Protein AF-A0A914SWS6-F1 (afdb_monomer)

Sequence (326 aa):
MVWWGNPELENAKKELEQLKVILDVTKGELELKKIEVQAAIAEKELAEVDCQKVIEKVNTEKDQYLQEMKELCDQKIRDFEEKSSKEIKIERQRYDILEKRLTNERDEGKRNVERLQRKIDELQEQVVNAINDNRDREAELRIECDKKVEREKSILIEQFTQQIVNVQQMKNAHTDQVVGLLTQHLSQRNQEVERLTADLKNLHTEFNNSKDSFVTYFKAKPKNDIEIPKHLKKIIEKAKKDLNLDTKNFYNIAFVGHTCTGKSSLINAIREIDDRDATMAAPVGDMETTMVIQPYTFADPQLKHVKIYDVPGAGTISHDAINYYR

Radius of gyration: 108.81 Å; Cα contacts (8 Å, |Δi|>4): 157; chains: 1; bounding box: 210×54×293 Å

Structure (mmCIF, N/CA/C/O backbone):
data_AF-A0A914SWS6-F1
#
_entry.id   AF-A0A914SWS6-F1
#
loop_
_atom_site.group_PDB
_atom_site.id
_atom_site.type_symbol
_atom_site.label_atom_id
_atom_site.label_alt_id
_atom_site.label_comp_id
_atom_site.label_asym_id
_atom_site.label_entity_id
_atom_site.label_seq_id
_atom_site.pdbx_PDB_ins_code
_atom_site.Cartn_x
_atom_site.Cartn_y
_atom_site.Cartn_z
_atom_site.occupancy
_atom_site.B_iso_or_equiv
_atom_site.auth_seq_id
_atom_site.auth_comp_id
_atom_site.auth_asym_id
_atom_site.auth_atom_id
_atom_site.pdbx_PDB_model_num
ATOM 1 N N . MET A 1 1 ? 130.585 -18.793 -176.396 1.00 36.62 1 MET A N 1
ATOM 2 C CA . MET A 1 1 ? 129.190 -18.345 -176.177 1.00 36.62 1 MET A CA 1
ATOM 3 C C . MET A 1 1 ? 128.746 -18.962 -174.861 1.00 36.62 1 MET A C 1
ATOM 5 O O . MET A 1 1 ? 128.697 -20.176 -174.799 1.00 36.62 1 MET A O 1
ATOM 9 N N . VAL A 1 2 ? 128.864 -18.264 -173.730 1.00 52.50 2 VAL A N 1
ATOM 10 C CA . VAL A 1 2 ? 127.984 -17.196 -173.199 1.00 52.50 2 VAL A CA 1
ATOM 11 C C . VAL A 1 2 ? 126.625 -17.760 -172.743 1.00 52.50 2 VAL A C 1
ATOM 13 O O . VAL A 1 2 ? 125.854 -18.205 -173.583 1.00 52.50 2 VAL A O 1
ATOM 16 N N . TRP A 1 3 ? 126.380 -17.624 -171.424 1.00 51.19 3 TRP A N 1
ATOM 17 C CA . TRP A 1 3 ? 125.108 -17.686 -170.667 1.00 51.19 3 TRP A CA 1
ATOM 18 C C . TRP A 1 3 ? 124.515 -19.045 -170.245 1.00 51.19 3 TRP A C 1
ATOM 20 O O . TRP A 1 3 ? 124.304 -19.869 -171.116 1.00 51.19 3 TRP A O 1
ATOM 30 N N . TRP A 1 4 ? 124.174 -19.197 -168.943 1.00 35.00 4 TRP A N 1
ATOM 31 C CA . TRP A 1 4 ? 122.958 -19.835 -168.365 1.00 35.00 4 TRP A CA 1
ATOM 32 C C . TRP A 1 4 ? 122.734 -19.317 -166.917 1.00 35.00 4 TRP A C 1
ATOM 34 O O . TRP A 1 4 ? 123.669 -19.308 -166.117 1.00 35.00 4 TRP A O 1
ATOM 44 N N . GLY A 1 5 ? 121.523 -18.833 -166.600 1.00 53.16 5 GLY A N 1
ATOM 45 C CA . GLY A 1 5 ? 121.105 -18.368 -165.261 1.00 53.16 5 GLY A CA 1
ATOM 46 C C . GLY A 1 5 ? 120.787 -19.507 -164.279 1.00 53.16 5 GLY A C 1
ATOM 47 O O . GLY A 1 5 ? 120.713 -20.658 -164.701 1.00 53.16 5 GLY A O 1
ATOM 48 N N . ASN A 1 6 ? 120.582 -19.196 -162.985 1.00 45.59 6 ASN A N 1
ATOM 49 C CA . ASN A 1 6 ? 120.110 -20.163 -161.978 1.00 45.59 6 ASN A CA 1
ATOM 50 C C . ASN A 1 6 ? 118.627 -19.900 -161.605 1.00 45.59 6 ASN A C 1
ATOM 52 O O . ASN A 1 6 ? 118.357 -19.012 -160.792 1.00 45.59 6 ASN A O 1
ATOM 56 N N . PRO A 1 7 ? 117.668 -20.658 -162.173 1.00 58.38 7 PRO A N 1
ATOM 57 C CA . PRO A 1 7 ? 116.229 -20.486 -161.952 1.00 58.38 7 PRO A CA 1
ATOM 58 C C . PRO A 1 7 ? 115.770 -20.739 -160.508 1.00 58.38 7 PRO A C 1
ATOM 60 O O . PRO A 1 7 ? 114.726 -20.228 -160.106 1.00 58.38 7 PRO A O 1
ATOM 63 N N . GLU A 1 8 ? 116.532 -21.494 -159.710 1.00 60.31 8 GLU A N 1
ATOM 64 C CA . GLU A 1 8 ? 116.168 -21.823 -158.322 1.00 60.31 8 GLU A CA 1
ATOM 65 C C . GLU A 1 8 ? 116.225 -20.589 -157.409 1.00 60.31 8 GLU A C 1
ATOM 67 O O . GLU A 1 8 ? 115.388 -20.422 -156.522 1.00 60.31 8 GLU A O 1
ATOM 72 N N . LEU A 1 9 ? 117.164 -19.671 -157.671 1.00 59.84 9 LEU A N 1
ATOM 73 C CA . LEU A 1 9 ? 117.337 -18.447 -156.883 1.00 59.84 9 LEU A CA 1
ATOM 74 C C . LEU A 1 9 ? 116.228 -17.415 -157.157 1.00 59.84 9 LEU A C 1
ATOM 76 O O . LEU A 1 9 ? 115.821 -16.674 -156.261 1.00 59.84 9 LEU A O 1
ATOM 80 N N . GLU A 1 10 ? 115.729 -17.369 -158.393 1.00 61.12 10 GLU A N 1
ATOM 81 C CA . GLU A 1 10 ? 114.614 -16.505 -158.797 1.00 61.12 10 GLU A CA 1
ATOM 82 C C . GLU A 1 10 ? 113.287 -16.994 -158.185 1.00 61.12 10 GLU A C 1
ATOM 84 O O . GLU A 1 10 ? 112.461 -16.187 -157.752 1.00 61.12 10 GLU A O 1
ATOM 89 N N . ASN A 1 11 ? 113.106 -18.318 -158.090 1.00 61.31 11 ASN A N 1
ATOM 90 C CA . ASN A 1 11 ? 111.914 -18.936 -157.505 1.00 61.31 11 ASN A CA 1
ATOM 91 C C . ASN A 1 11 ? 111.879 -18.780 -155.977 1.00 61.31 11 ASN A C 1
ATOM 93 O O . ASN A 1 11 ? 110.861 -18.358 -155.431 1.00 61.31 11 ASN A O 1
ATOM 97 N N . ALA A 1 12 ? 113.011 -18.998 -155.299 1.00 62.09 12 ALA A N 1
ATOM 98 C CA . ALA A 1 12 ? 113.125 -18.796 -153.854 1.00 62.09 12 ALA A CA 1
ATOM 99 C C . ALA A 1 12 ? 112.897 -17.328 -153.445 1.00 62.09 12 ALA A C 1
ATOM 101 O O . ALA A 1 12 ? 112.281 -17.057 -152.416 1.00 62.09 12 ALA A O 1
ATOM 102 N N . LYS A 1 13 ? 113.335 -16.357 -154.263 1.00 61.28 13 LYS A N 1
ATOM 103 C CA . LYS A 1 13 ? 113.020 -14.934 -154.041 1.00 61.28 13 LYS A CA 1
ATOM 104 C C . LYS A 1 13 ? 111.527 -14.642 -154.177 1.00 61.28 13 LYS A C 1
ATOM 106 O O . LYS A 1 13 ? 110.998 -13.867 -153.388 1.00 61.28 13 LYS A O 1
ATOM 111 N N . LYS A 1 14 ? 110.844 -15.260 -155.145 1.00 64.06 14 LYS A N 1
ATOM 112 C CA . LYS A 1 14 ? 109.388 -15.128 -155.304 1.00 64.06 14 LYS A CA 1
ATOM 113 C C . LYS A 1 14 ? 108.621 -15.730 -154.128 1.00 64.06 14 LYS A C 1
ATOM 115 O O . LYS A 1 14 ? 107.696 -15.089 -153.638 1.00 64.06 14 LYS A O 1
ATOM 120 N N . GLU A 1 15 ? 109.019 -16.910 -153.656 1.00 66.56 15 GLU A N 1
ATOM 121 C CA . GLU A 1 15 ? 108.413 -17.547 -152.479 1.00 66.56 15 GLU A CA 1
ATOM 122 C C . GLU A 1 15 ? 108.656 -16.743 -151.199 1.00 66.56 15 GLU A C 1
ATOM 124 O O . GLU A 1 15 ? 107.734 -16.558 -150.408 1.00 66.56 15 GLU A O 1
ATOM 129 N N . LEU A 1 16 ? 109.862 -16.197 -151.008 1.00 67.06 16 LEU A N 1
ATOM 130 C CA . LEU A 1 16 ? 110.170 -15.346 -149.856 1.00 67.06 16 LEU A CA 1
ATOM 131 C C . LEU A 1 16 ? 109.297 -14.084 -149.836 1.00 67.06 16 LEU A C 1
ATOM 133 O O . LEU A 1 16 ? 108.795 -13.691 -148.783 1.00 67.06 16 LEU A O 1
ATOM 137 N N . GLU A 1 17 ? 109.096 -13.455 -150.993 1.00 68.56 17 GLU A N 1
ATOM 138 C CA . GLU A 1 17 ? 108.274 -12.252 -151.091 1.00 68.56 17 GLU A CA 1
ATOM 139 C C . GLU A 1 17 ? 106.784 -12.570 -150.887 1.00 68.56 17 GLU A C 1
ATOM 141 O O . GLU A 1 17 ? 106.084 -11.812 -150.219 1.00 68.56 17 GLU A O 1
ATOM 146 N N . GLN A 1 18 ? 106.309 -13.734 -151.348 1.00 68.12 18 GLN A N 1
ATOM 147 C CA . GLN A 1 18 ? 104.964 -14.226 -151.026 1.00 68.12 18 GLN A CA 1
ATOM 148 C C . GLN A 1 18 ? 104.792 -14.515 -149.528 1.00 68.12 18 GLN A C 1
ATOM 150 O O . GLN A 1 18 ? 103.780 -14.133 -148.942 1.00 68.12 18 GLN A O 1
ATOM 155 N N . LEU A 1 19 ? 105.782 -15.136 -148.881 1.00 68.81 19 LEU A N 1
ATOM 156 C CA . LEU A 1 19 ? 105.737 -15.433 -147.448 1.00 68.81 19 LEU A CA 1
ATOM 157 C C . LEU A 1 19 ? 105.793 -14.171 -146.582 1.00 68.81 19 LEU A C 1
ATOM 159 O O . LEU A 1 19 ? 105.119 -14.123 -145.555 1.00 68.81 19 LEU A O 1
ATOM 163 N N . LYS A 1 20 ? 106.530 -13.131 -146.993 1.00 67.25 20 LYS A N 1
ATOM 164 C CA . LYS A 1 20 ? 106.483 -11.818 -146.326 1.00 67.25 20 LYS A CA 1
ATOM 165 C C . LYS A 1 20 ? 105.091 -11.202 -146.386 1.00 67.25 20 LYS A C 1
ATOM 167 O O . LYS A 1 20 ? 104.600 -10.743 -145.362 1.00 67.25 20 LYS A O 1
ATOM 172 N N . VAL A 1 21 ? 104.444 -11.242 -147.553 1.00 72.81 21 VAL A N 1
A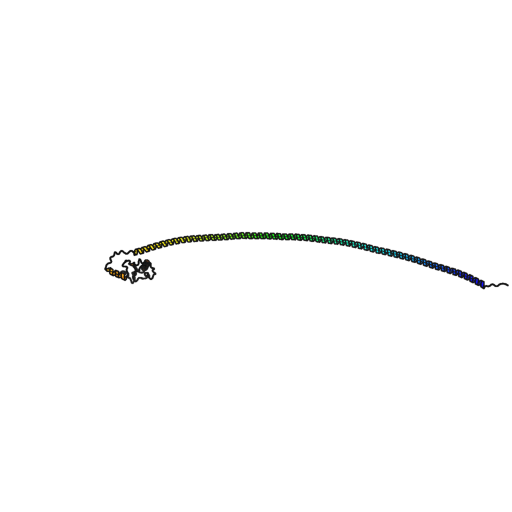TOM 173 C CA . VAL A 1 21 ? 103.072 -10.736 -147.706 1.00 72.81 21 VAL A CA 1
ATOM 174 C C . VAL A 1 21 ? 102.115 -11.501 -146.789 1.00 72.81 21 VAL A C 1
ATOM 176 O O . VAL A 1 21 ? 101.326 -10.881 -146.084 1.00 72.81 21 VAL A O 1
ATOM 179 N N . ILE A 1 22 ? 102.219 -12.832 -146.730 1.00 72.75 22 ILE A N 1
ATOM 180 C CA . ILE A 1 22 ? 101.392 -13.653 -145.831 1.00 72.75 22 ILE A CA 1
ATOM 181 C C . ILE A 1 22 ? 101.658 -13.307 -144.361 1.00 72.75 22 ILE A C 1
ATOM 183 O O . ILE A 1 22 ? 100.709 -13.199 -143.584 1.00 72.75 22 ILE A O 1
ATOM 187 N N . LEU A 1 23 ? 102.922 -13.111 -143.973 1.00 73.56 23 LEU A N 1
ATOM 188 C CA . LEU A 1 23 ? 103.306 -12.748 -142.609 1.00 73.56 23 LEU A CA 1
ATOM 189 C C . LEU A 1 23 ? 102.761 -11.373 -142.203 1.00 73.56 23 LEU A C 1
ATOM 191 O O . LEU A 1 23 ? 102.295 -11.210 -141.076 1.00 73.56 23 LEU A O 1
ATOM 195 N N . ASP A 1 24 ? 102.805 -10.391 -143.101 1.00 73.25 24 ASP A N 1
ATOM 196 C CA . ASP A 1 24 ? 102.267 -9.055 -142.838 1.00 73.25 24 ASP A CA 1
ATOM 197 C C . ASP A 1 24 ? 100.736 -9.076 -142.742 1.00 73.25 24 ASP A C 1
ATOM 199 O O . ASP A 1 24 ? 100.174 -8.446 -141.845 1.00 73.25 24 ASP A O 1
ATOM 203 N N . VAL A 1 25 ? 100.061 -9.874 -143.578 1.00 75.81 25 VAL A N 1
ATOM 204 C CA . VAL A 1 25 ? 98.609 -10.095 -143.479 1.00 75.81 25 VAL A CA 1
ATOM 205 C C . VAL A 1 25 ? 98.247 -10.760 -142.151 1.00 75.81 25 VAL A C 1
ATOM 207 O O . VAL A 1 25 ? 97.394 -10.248 -141.432 1.00 75.81 25 VAL A O 1
ATOM 210 N N . THR A 1 26 ? 98.927 -11.843 -141.765 1.00 70.81 26 THR A N 1
ATOM 211 C CA . THR A 1 26 ? 98.635 -12.542 -140.497 1.00 70.81 26 THR A CA 1
ATOM 212 C C . THR A 1 26 ? 98.970 -11.705 -139.266 1.00 70.81 26 THR A C 1
ATOM 214 O O . THR A 1 26 ? 98.254 -11.779 -138.269 1.00 70.81 26 THR A O 1
ATOM 217 N N . LYS A 1 27 ? 100.013 -10.867 -139.310 1.00 70.31 27 LYS A N 1
ATOM 218 C CA . LYS A 1 27 ? 100.263 -9.872 -138.254 1.00 70.31 27 LYS A CA 1
ATOM 219 C C . LYS A 1 27 ? 99.142 -8.841 -138.175 1.00 70.31 27 LYS A C 1
ATOM 221 O O . LYS A 1 27 ? 98.721 -8.509 -137.070 1.00 70.31 27 LYS A O 1
ATOM 226 N N . GLY A 1 28 ? 98.654 -8.372 -139.324 1.00 71.25 28 GLY A N 1
ATOM 227 C CA . GLY A 1 28 ? 97.497 -7.484 -139.403 1.00 71.25 28 GLY A CA 1
ATOM 228 C C . GLY A 1 28 ? 96.248 -8.114 -138.787 1.00 71.25 28 GLY A C 1
ATOM 229 O O . GLY A 1 28 ? 95.608 -7.492 -137.946 1.00 71.25 28 GLY A O 1
ATOM 230 N N . GLU A 1 29 ? 95.948 -9.370 -139.124 1.00 76.19 29 GLU A N 1
ATOM 231 C CA . GLU A 1 29 ? 94.823 -10.127 -138.555 1.00 76.19 29 GLU A CA 1
ATOM 232 C C . GLU A 1 29 ? 94.964 -10.351 -137.043 1.00 76.19 29 GLU A C 1
ATOM 234 O O . GLU A 1 29 ? 93.978 -10.271 -136.307 1.00 76.19 29 GLU A O 1
ATOM 239 N N . LEU A 1 30 ? 96.180 -10.619 -136.557 1.00 72.50 30 LEU A N 1
ATOM 240 C CA . LEU A 1 30 ? 96.445 -10.812 -135.131 1.00 72.50 30 LEU A CA 1
ATOM 241 C C . LEU A 1 30 ? 96.246 -9.515 -134.335 1.00 72.50 30 LEU A C 1
ATOM 243 O O . LEU A 1 30 ? 95.672 -9.550 -133.246 1.00 72.50 30 LEU A O 1
ATOM 247 N N . GLU A 1 31 ? 96.700 -8.379 -134.865 1.00 75.12 31 GLU A N 1
ATOM 248 C CA . GLU A 1 31 ? 96.452 -7.074 -134.245 1.00 75.12 31 GLU A CA 1
ATOM 249 C C . GLU A 1 31 ? 94.967 -6.701 -134.294 1.00 75.12 31 GLU A C 1
ATOM 251 O O . GLU A 1 31 ? 94.431 -6.212 -133.301 1.00 75.12 31 GLU A O 1
ATOM 256 N N . LEU A 1 32 ? 94.260 -7.038 -135.376 1.00 76.31 32 LEU A N 1
ATOM 257 C CA . LEU A 1 32 ? 92.810 -6.845 -135.453 1.00 76.31 32 LEU A CA 1
ATOM 258 C C . LEU A 1 32 ? 92.077 -7.661 -134.375 1.00 76.31 32 LEU A C 1
ATOM 260 O O . LEU A 1 32 ? 91.265 -7.112 -133.634 1.00 76.31 32 LEU A O 1
ATOM 264 N N . LYS A 1 33 ? 92.440 -8.938 -134.195 1.00 74.44 33 LYS A N 1
ATOM 265 C CA . LYS A 1 33 ? 91.880 -9.786 -133.129 1.00 74.44 33 LYS A CA 1
ATOM 266 C C . LYS A 1 33 ? 92.228 -9.302 -131.723 1.00 74.44 33 LYS A C 1
ATOM 268 O O . LYS A 1 33 ? 91.408 -9.435 -130.818 1.00 74.44 33 LYS A O 1
ATOM 273 N N . LYS A 1 34 ? 93.425 -8.746 -131.504 1.00 74.50 34 LYS A N 1
ATOM 274 C CA . LYS A 1 34 ? 93.765 -8.122 -130.214 1.00 74.50 34 LYS A CA 1
ATOM 275 C C . LYS A 1 34 ? 92.847 -6.945 -129.909 1.00 74.50 34 LYS A C 1
ATOM 277 O O . LYS A 1 34 ? 92.385 -6.836 -128.776 1.00 74.50 34 LYS A O 1
ATOM 282 N N . ILE A 1 35 ? 92.579 -6.101 -130.904 1.00 76.31 35 ILE A N 1
ATOM 283 C CA . ILE A 1 35 ? 91.676 -4.956 -130.761 1.00 76.31 35 ILE A CA 1
ATOM 284 C C . ILE A 1 35 ? 90.251 -5.438 -130.461 1.00 76.31 35 ILE A C 1
ATOM 286 O O . ILE A 1 35 ? 89.624 -4.917 -129.543 1.00 76.31 35 ILE A O 1
ATOM 290 N N . GLU A 1 36 ? 89.760 -6.473 -131.150 1.00 78.62 36 GLU A N 1
ATOM 291 C CA . GLU A 1 36 ? 88.436 -7.064 -130.885 1.00 78.62 36 GLU A CA 1
ATOM 292 C C . GLU A 1 36 ? 88.315 -7.618 -129.457 1.00 78.62 36 GLU A C 1
ATOM 294 O O . GLU A 1 36 ? 87.324 -7.371 -128.771 1.00 78.62 36 GLU A O 1
ATOM 299 N N . VAL A 1 37 ? 89.339 -8.327 -128.970 1.00 74.31 37 VAL A N 1
ATOM 300 C CA . VAL A 1 37 ? 89.355 -8.856 -127.596 1.00 74.31 37 VAL A CA 1
ATOM 301 C C . VAL A 1 37 ? 89.415 -7.725 -126.566 1.00 74.31 37 VAL A C 1
ATOM 303 O O . VAL A 1 37 ? 88.719 -7.788 -125.554 1.00 74.31 37 VAL A O 1
ATOM 306 N N . GLN A 1 38 ? 90.206 -6.676 -126.812 1.00 75.94 38 GLN A N 1
ATOM 307 C CA . GLN A 1 38 ? 90.255 -5.505 -125.931 1.00 75.94 38 GLN A CA 1
ATOM 308 C C . GLN A 1 38 ? 88.920 -4.751 -125.898 1.00 75.94 38 GLN A C 1
ATOM 310 O O . GLN A 1 38 ? 88.494 -4.333 -124.822 1.00 75.94 38 GLN A O 1
ATOM 315 N N . ALA A 1 39 ? 88.232 -4.635 -127.036 1.00 76.00 39 ALA A N 1
ATOM 316 C CA . ALA A 1 39 ? 86.897 -4.048 -127.103 1.00 76.00 39 ALA A CA 1
ATOM 317 C C . ALA A 1 39 ? 85.873 -4.867 -126.295 1.00 76.00 39 ALA A C 1
ATOM 319 O O . ALA A 1 39 ? 85.140 -4.301 -125.488 1.00 76.00 39 ALA A O 1
ATOM 320 N N . ALA A 1 40 ? 85.882 -6.199 -126.424 1.00 75.81 40 ALA A N 1
ATOM 321 C CA . ALA A 1 40 ? 84.981 -7.078 -125.673 1.00 75.81 40 ALA A CA 1
ATOM 322 C C . ALA A 1 40 ? 85.224 -7.040 -124.148 1.00 75.81 40 ALA A C 1
ATOM 324 O O . ALA A 1 40 ? 84.279 -7.126 -123.361 1.00 75.81 40 ALA A O 1
ATOM 325 N N . ILE A 1 41 ? 86.482 -6.899 -123.710 1.00 77.31 41 ILE A N 1
ATOM 326 C CA . ILE A 1 41 ? 86.820 -6.731 -122.286 1.00 77.31 41 ILE A CA 1
ATOM 327 C C . ILE A 1 41 ? 86.270 -5.400 -121.758 1.00 77.31 41 ILE A C 1
ATOM 329 O O . ILE A 1 41 ? 85.633 -5.388 -120.706 1.00 77.31 41 ILE A O 1
ATOM 333 N N . ALA A 1 42 ? 86.445 -4.308 -122.507 1.00 76.38 42 ALA A N 1
ATOM 334 C CA . ALA A 1 42 ? 85.938 -2.993 -122.121 1.00 76.38 42 ALA A CA 1
ATOM 335 C C . ALA A 1 42 ? 84.399 -2.956 -122.026 1.00 76.38 42 ALA A C 1
ATOM 337 O O . ALA A 1 42 ? 83.855 -2.354 -121.102 1.00 76.38 42 ALA A O 1
ATOM 338 N N . GLU A 1 43 ? 83.685 -3.636 -122.931 1.00 80.75 43 GLU A N 1
ATOM 339 C CA . GLU A 1 43 ? 82.219 -3.760 -122.861 1.00 80.75 43 GLU A CA 1
ATOM 340 C C . GLU A 1 43 ? 81.754 -4.510 -121.604 1.00 80.75 43 GLU A C 1
ATOM 342 O O . GLU A 1 43 ? 80.778 -4.108 -120.965 1.00 80.75 43 GLU A O 1
ATOM 347 N N . LYS A 1 44 ? 82.467 -5.572 -121.204 1.00 80.12 44 LYS A N 1
ATOM 348 C CA . LYS A 1 44 ? 82.164 -6.315 -119.974 1.00 80.12 44 LYS A CA 1
ATOM 349 C C . LYS A 1 44 ? 82.392 -5.461 -118.724 1.00 80.12 44 LYS A C 1
ATOM 351 O O . LYS A 1 44 ? 81.541 -5.462 -117.837 1.00 80.12 44 LYS A O 1
ATOM 356 N N . GLU A 1 45 ? 83.509 -4.738 -118.655 1.00 81.88 45 GLU A N 1
ATOM 357 C CA . GLU A 1 45 ? 83.816 -3.845 -117.529 1.00 81.88 45 GLU A CA 1
ATOM 358 C C . GLU A 1 45 ? 82.775 -2.722 -117.402 1.00 81.88 45 GLU A C 1
ATOM 360 O O . GLU A 1 45 ? 82.322 -2.416 -116.299 1.00 81.88 45 GLU A O 1
ATOM 365 N N . LEU A 1 46 ? 82.321 -2.159 -118.528 1.00 81.88 46 LEU A N 1
ATOM 366 C CA . LEU A 1 46 ? 81.250 -1.162 -118.544 1.00 81.88 46 LEU A CA 1
ATOM 367 C C . LEU A 1 46 ? 79.920 -1.738 -118.022 1.00 81.88 46 LEU A C 1
ATOM 369 O O . LEU A 1 46 ? 79.258 -1.106 -117.198 1.00 81.88 46 LEU A O 1
ATOM 373 N N . ALA A 1 47 ? 79.556 -2.954 -118.442 1.00 78.25 47 ALA A N 1
ATOM 374 C CA . ALA A 1 47 ? 78.347 -3.634 -117.975 1.00 78.25 47 ALA A CA 1
ATOM 375 C C . ALA A 1 47 ? 78.393 -3.979 -116.472 1.00 78.25 47 ALA A C 1
ATOM 377 O O . ALA A 1 47 ? 77.374 -3.889 -115.783 1.00 78.25 47 ALA A O 1
ATOM 378 N N . GLU A 1 48 ? 79.564 -4.348 -115.946 1.00 79.94 48 GLU A N 1
ATOM 379 C CA . GLU A 1 48 ? 79.773 -4.642 -114.523 1.00 79.94 48 GLU A CA 1
ATOM 380 C C . GLU A 1 48 ? 79.640 -3.374 -113.663 1.00 79.94 48 GLU A C 1
ATOM 382 O O . GLU A 1 48 ? 78.950 -3.385 -112.641 1.00 79.94 48 GLU A O 1
ATOM 387 N N . VAL A 1 49 ? 80.190 -2.248 -114.131 1.00 79.88 49 VAL A N 1
ATOM 388 C CA . VAL A 1 49 ? 79.998 -0.928 -113.509 1.00 79.88 49 VAL A CA 1
ATOM 389 C C . VAL A 1 49 ? 78.522 -0.517 -113.504 1.00 79.88 49 VAL A C 1
ATOM 391 O O . VAL A 1 49 ? 78.032 -0.002 -112.497 1.00 79.88 49 VAL A O 1
ATOM 394 N N . ASP A 1 50 ? 77.785 -0.754 -114.589 1.00 82.81 50 ASP A N 1
ATOM 395 C CA . ASP A 1 50 ? 76.357 -0.426 -114.647 1.00 82.81 50 ASP A CA 1
ATOM 396 C C . ASP A 1 50 ? 75.509 -1.326 -113.735 1.00 82.81 50 ASP A C 1
ATOM 398 O O . ASP A 1 50 ? 74.605 -0.832 -113.057 1.00 82.81 50 ASP A O 1
ATOM 402 N N . CYS A 1 51 ? 75.845 -2.613 -113.615 1.00 76.94 51 CYS A N 1
ATOM 403 C CA . CYS A 1 51 ? 75.236 -3.507 -112.627 1.00 76.94 51 CYS A CA 1
ATOM 404 C C . CYS A 1 51 ? 75.500 -3.042 -111.186 1.00 76.94 51 CYS A C 1
ATOM 406 O O . CYS A 1 51 ? 74.574 -3.027 -110.372 1.00 76.94 51 CYS A O 1
ATOM 408 N N . GLN A 1 52 ? 76.719 -2.594 -110.875 1.00 83.38 52 GLN A N 1
ATOM 409 C CA . GLN A 1 52 ? 77.062 -2.088 -109.546 1.00 83.38 52 GLN A CA 1
ATOM 410 C C . GLN A 1 52 ? 76.257 -0.828 -109.185 1.00 83.38 52 GLN A C 1
ATOM 412 O O . GLN A 1 52 ? 75.711 -0.745 -108.083 1.00 83.38 52 GLN A O 1
ATOM 417 N N . LYS A 1 53 ? 76.085 0.108 -110.132 1.00 83.56 53 LYS A N 1
ATOM 418 C CA . LYS A 1 53 ? 75.228 1.297 -109.946 1.00 83.56 53 LYS A CA 1
ATOM 419 C C . LYS A 1 53 ? 73.770 0.924 -109.674 1.00 83.56 53 LYS A C 1
ATOM 421 O O . LYS A 1 53 ? 73.115 1.561 -108.851 1.00 83.56 53 LYS A O 1
ATOM 426 N N . VAL A 1 54 ? 73.244 -0.095 -110.360 1.00 82.44 54 VAL A N 1
ATOM 427 C CA . VAL A 1 54 ? 71.873 -0.582 -110.132 1.00 82.44 54 VAL A CA 1
ATOM 428 C C . VAL A 1 54 ? 71.742 -1.195 -108.738 1.00 82.44 54 VAL A C 1
ATOM 430 O O . VAL A 1 54 ? 70.771 -0.900 -108.046 1.00 82.44 54 VAL A O 1
ATOM 433 N N . ILE A 1 55 ? 72.718 -1.989 -108.292 1.00 81.88 55 ILE A N 1
ATOM 434 C CA . ILE A 1 55 ? 72.727 -2.581 -106.946 1.00 81.88 55 ILE A CA 1
ATOM 435 C C . ILE A 1 55 ? 72.785 -1.497 -105.864 1.00 81.88 55 ILE A C 1
ATOM 437 O O . ILE A 1 55 ? 72.012 -1.555 -104.910 1.00 81.88 55 ILE A O 1
ATOM 441 N N . GLU A 1 56 ? 73.654 -0.494 -106.006 1.00 86.50 56 GLU A N 1
ATOM 442 C CA . GLU A 1 56 ? 73.728 0.634 -105.067 1.00 86.50 56 GLU A CA 1
ATOM 443 C C . GLU A 1 56 ? 72.416 1.413 -105.013 1.00 86.50 56 GLU A C 1
ATOM 445 O O . GLU A 1 56 ? 71.930 1.724 -103.924 1.00 86.50 56 GLU A O 1
ATOM 450 N N . LYS A 1 57 ? 71.794 1.667 -106.169 1.00 85.88 57 LYS A N 1
ATOM 451 C CA . LYS A 1 57 ? 70.484 2.317 -106.234 1.00 85.88 57 LYS A CA 1
ATOM 452 C C . LYS A 1 57 ? 69.407 1.490 -105.526 1.00 85.88 57 LYS A C 1
ATOM 454 O O . LYS A 1 57 ? 68.703 2.030 -104.680 1.00 85.88 57 LYS A O 1
ATOM 459 N N . VAL A 1 58 ? 69.318 0.189 -105.808 1.00 83.56 58 VAL A N 1
ATOM 460 C CA . VAL A 1 58 ? 68.341 -0.715 -105.175 1.00 83.56 58 VAL A CA 1
ATOM 461 C C . VAL A 1 58 ? 68.574 -0.827 -103.667 1.00 83.56 58 VAL A C 1
ATOM 463 O O . VAL A 1 58 ? 67.614 -0.820 -102.901 1.00 83.56 58 VAL A O 1
ATOM 466 N N . ASN A 1 59 ? 69.828 -0.901 -103.215 1.00 83.19 59 ASN A N 1
ATOM 467 C CA . ASN A 1 59 ? 70.147 -0.914 -101.788 1.00 83.19 59 ASN A CA 1
ATOM 468 C C . ASN A 1 59 ? 69.771 0.411 -101.119 1.00 83.19 59 ASN A C 1
ATOM 470 O O . ASN A 1 59 ? 69.183 0.393 -100.045 1.00 83.19 59 ASN A O 1
ATOM 474 N N . THR A 1 60 ? 70.023 1.543 -101.781 1.00 88.56 60 THR A N 1
ATOM 475 C CA . THR A 1 60 ? 69.627 2.865 -101.277 1.00 88.56 60 THR A CA 1
ATOM 476 C C . THR A 1 60 ? 68.106 2.980 -101.164 1.00 88.56 60 THR A C 1
ATOM 478 O O . THR A 1 60 ? 67.603 3.409 -100.131 1.00 88.56 60 THR A O 1
ATOM 481 N N . GLU A 1 61 ? 67.359 2.548 -102.184 1.00 86.31 61 GLU A N 1
ATOM 482 C CA . GLU A 1 61 ? 65.888 2.534 -102.174 1.00 86.31 61 GLU A CA 1
ATOM 483 C C . GLU A 1 61 ? 65.335 1.581 -101.099 1.00 86.31 61 GLU A C 1
ATOM 485 O O . GLU A 1 61 ? 64.381 1.913 -100.394 1.00 86.31 61 GLU A O 1
ATOM 490 N N . LYS A 1 62 ? 65.958 0.410 -100.916 1.00 84.31 62 LYS A N 1
ATOM 491 C CA . LYS A 1 62 ? 65.614 -0.541 -99.851 1.00 84.31 62 LYS A CA 1
ATOM 492 C C . LYS A 1 62 ? 65.860 0.049 -98.462 1.00 84.31 62 LYS A C 1
ATOM 494 O O . LYS A 1 62 ? 65.016 -0.118 -97.582 1.00 84.31 62 LYS A O 1
ATOM 499 N N . ASP A 1 63 ? 67.000 0.700 -98.253 1.00 86.94 63 ASP A N 1
ATOM 500 C CA . ASP A 1 63 ? 67.351 1.312 -96.973 1.00 86.94 63 ASP A CA 1
ATOM 501 C C . ASP A 1 63 ? 66.433 2.499 -96.665 1.00 86.94 63 ASP A C 1
ATOM 503 O O . ASP A 1 63 ? 65.958 2.614 -95.536 1.00 86.94 63 ASP A O 1
ATOM 507 N N . GLN A 1 64 ? 66.084 3.308 -97.673 1.00 87.56 64 GLN A N 1
ATOM 508 C CA . GLN A 1 64 ? 65.063 4.356 -97.562 1.00 87.56 64 GLN A CA 1
ATOM 509 C C . GLN A 1 64 ? 63.701 3.775 -97.164 1.00 87.56 64 GLN A C 1
ATOM 511 O O . GLN A 1 64 ? 63.110 4.224 -96.187 1.00 87.56 64 GLN A O 1
ATOM 516 N N . TYR A 1 65 ? 63.235 2.719 -97.833 1.00 83.56 65 TYR A N 1
ATOM 517 C CA . TYR A 1 65 ? 61.966 2.074 -97.489 1.00 83.56 65 TYR A CA 1
ATOM 518 C C . TYR A 1 65 ? 61.973 1.475 -96.072 1.00 83.56 65 TYR A C 1
ATOM 520 O O . TYR A 1 65 ? 61.001 1.592 -95.326 1.00 83.56 65 TYR A O 1
ATOM 528 N N . LEU A 1 66 ? 63.075 0.836 -95.662 1.00 85.00 66 LEU A N 1
ATOM 529 C CA . LEU A 1 66 ? 63.223 0.301 -94.305 1.00 85.00 66 LEU A CA 1
ATOM 530 C C . LEU A 1 66 ? 63.239 1.409 -93.247 1.00 85.00 66 LEU A C 1
ATOM 532 O O . LEU A 1 66 ? 62.679 1.215 -92.166 1.00 85.00 66 LEU A O 1
ATOM 536 N N . GLN A 1 67 ? 63.868 2.543 -93.548 1.00 88.62 67 GLN A N 1
ATOM 537 C CA . GLN A 1 67 ? 63.879 3.731 -92.700 1.00 88.62 67 GLN A CA 1
ATOM 538 C C . GLN A 1 67 ? 62.456 4.292 -92.543 1.00 88.62 67 GLN A C 1
ATOM 540 O O . GLN A 1 67 ? 61.982 4.426 -91.416 1.00 88.62 67 GLN A O 1
ATOM 545 N N . GLU A 1 68 ? 61.736 4.504 -93.647 1.00 89.88 68 GLU A N 1
ATOM 546 C CA . GLU A 1 68 ? 60.347 4.986 -93.645 1.00 89.88 68 GLU A CA 1
ATOM 547 C C . GLU A 1 68 ? 59.413 4.052 -92.862 1.00 89.88 68 GLU A C 1
ATOM 549 O O . GLU A 1 68 ? 58.597 4.496 -92.051 1.00 89.88 68 GLU A O 1
ATOM 554 N N . MET A 1 69 ? 59.551 2.735 -93.046 1.00 83.75 69 MET A N 1
ATOM 555 C CA . MET A 1 69 ? 58.739 1.750 -92.329 1.00 83.75 69 MET A CA 1
ATOM 556 C C . MET A 1 69 ? 59.038 1.715 -90.828 1.00 83.75 69 MET A C 1
ATOM 558 O O . MET A 1 69 ? 58.112 1.544 -90.031 1.00 83.75 69 MET A O 1
ATOM 562 N N . LYS A 1 70 ? 60.303 1.886 -90.421 1.00 89.50 70 LYS A N 1
ATOM 563 C CA . LYS A 1 70 ? 60.667 2.026 -89.003 1.00 89.50 70 LYS A CA 1
ATOM 564 C C . LYS A 1 70 ? 60.063 3.290 -88.410 1.00 89.50 70 LYS A C 1
ATOM 566 O O . LYS A 1 70 ? 59.419 3.208 -87.371 1.00 89.50 70 LYS A O 1
ATOM 571 N N . GLU A 1 71 ? 60.190 4.420 -89.098 1.00 91.69 71 GLU A N 1
ATOM 572 C CA . GLU A 1 71 ? 59.626 5.696 -88.650 1.00 91.69 71 GLU A CA 1
ATOM 573 C C . GLU A 1 71 ? 58.099 5.622 -88.504 1.00 91.69 71 GLU A C 1
ATOM 575 O O . GLU A 1 71 ? 57.550 6.094 -87.506 1.00 91.69 71 GLU A O 1
ATOM 580 N N . LEU A 1 72 ? 57.412 4.952 -89.436 1.00 91.25 72 LEU A N 1
ATOM 581 C CA . LEU A 1 72 ? 55.972 4.709 -89.354 1.00 91.25 72 LEU A CA 1
ATOM 582 C C . LEU A 1 72 ? 55.593 3.805 -88.170 1.00 91.25 72 LEU A C 1
ATOM 584 O O . LEU A 1 72 ? 54.609 4.080 -87.477 1.00 91.25 72 LEU A O 1
ATOM 588 N N . CYS A 1 73 ? 56.340 2.723 -87.936 1.00 83.75 73 CYS A N 1
ATOM 589 C CA . CYS A 1 73 ? 56.127 1.839 -86.788 1.00 83.75 73 CYS A CA 1
ATOM 590 C C . CYS A 1 73 ? 56.342 2.579 -85.465 1.00 83.75 73 CYS A C 1
ATOM 592 O O . CYS A 1 73 ? 55.476 2.524 -84.592 1.00 83.75 73 CYS A O 1
ATOM 594 N N . ASP A 1 74 ? 57.438 3.325 -85.344 1.00 90.94 74 ASP A N 1
ATOM 595 C CA . ASP A 1 74 ? 57.755 4.102 -84.149 1.00 90.94 74 ASP A CA 1
ATOM 596 C C . ASP A 1 74 ? 56.704 5.189 -83.896 1.00 90.94 74 ASP A C 1
ATOM 598 O O . ASP A 1 74 ? 56.310 5.414 -82.751 1.00 90.94 74 ASP A O 1
ATOM 602 N N . GLN A 1 75 ? 56.192 5.836 -84.950 1.00 91.69 75 GLN A N 1
ATOM 603 C CA . GLN A 1 75 ? 55.100 6.799 -84.820 1.00 91.69 75 GLN A CA 1
ATOM 604 C C . GLN A 1 75 ? 53.821 6.137 -84.299 1.00 91.69 75 GLN A C 1
ATOM 606 O O . GLN A 1 75 ? 53.218 6.642 -83.355 1.00 91.69 75 GLN A O 1
ATOM 611 N N . LYS A 1 76 ? 53.434 4.980 -84.849 1.00 88.00 76 LYS A N 1
ATOM 612 C CA . LYS A 1 76 ? 52.252 4.241 -84.378 1.00 88.00 76 LYS A CA 1
ATOM 613 C C . LYS A 1 76 ? 52.384 3.780 -82.928 1.00 88.00 76 LYS A C 1
ATOM 615 O O . LYS A 1 76 ? 51.391 3.797 -82.203 1.00 88.00 76 LYS A O 1
ATOM 620 N N . ILE A 1 77 ? 53.584 3.374 -82.507 1.00 87.38 77 ILE A N 1
ATOM 621 C CA . ILE A 1 77 ? 53.865 3.011 -81.112 1.00 87.38 77 ILE A CA 1
ATOM 622 C C . ILE A 1 77 ? 53.679 4.236 -80.211 1.00 87.38 77 ILE A C 1
ATOM 624 O O . ILE A 1 77 ? 52.918 4.155 -79.248 1.00 87.38 77 ILE A O 1
ATOM 628 N N . ARG A 1 78 ? 54.276 5.384 -80.561 1.00 90.31 78 ARG A N 1
ATOM 629 C CA . ARG A 1 78 ? 54.115 6.634 -79.797 1.00 90.31 78 ARG A CA 1
ATOM 630 C C . ARG A 1 78 ? 52.653 7.066 -79.684 1.00 90.31 78 ARG A C 1
ATOM 632 O O . ARG A 1 78 ? 52.203 7.393 -78.589 1.00 90.31 78 ARG A O 1
ATOM 639 N N . ASP A 1 79 ? 51.902 7.025 -80.784 1.00 89.38 79 ASP A N 1
ATOM 640 C CA . ASP A 1 79 ? 50.482 7.400 -80.795 1.00 89.38 79 ASP A CA 1
ATOM 641 C C . ASP A 1 79 ? 49.648 6.478 -79.886 1.00 89.38 79 ASP A C 1
ATOM 643 O O . ASP A 1 79 ? 48.759 6.934 -79.159 1.00 89.38 79 ASP A O 1
ATOM 647 N N . PHE A 1 80 ? 49.943 5.172 -79.898 1.00 87.88 80 PHE A N 1
ATOM 648 C CA . PHE A 1 80 ? 49.292 4.196 -79.025 1.00 87.88 80 PHE A CA 1
ATOM 649 C C . PHE A 1 80 ? 49.624 4.439 -77.547 1.00 87.88 80 PHE A C 1
ATOM 651 O O . PHE A 1 80 ? 48.716 4.471 -76.713 1.00 87.88 80 PHE A O 1
ATOM 658 N N . GLU A 1 81 ? 50.899 4.659 -77.219 1.00 89.25 81 GLU A N 1
ATOM 659 C CA . GLU A 1 81 ? 51.352 4.963 -75.858 1.00 89.25 81 GLU A CA 1
ATOM 660 C C . GLU A 1 81 ? 50.738 6.266 -75.331 1.00 89.25 81 GLU A C 1
ATOM 662 O O . GLU A 1 81 ? 50.254 6.312 -74.196 1.00 89.25 81 GLU A O 1
ATOM 667 N N . GLU A 1 82 ? 50.677 7.315 -76.155 1.00 92.50 82 GLU A N 1
ATOM 668 C CA . GLU A 1 82 ? 50.057 8.587 -75.785 1.00 92.50 82 GLU A CA 1
ATOM 669 C C . GLU A 1 82 ? 48.553 8.419 -75.529 1.00 92.50 82 GLU A C 1
ATOM 671 O O . GLU A 1 82 ? 48.031 8.913 -74.521 1.00 92.50 82 GLU A O 1
ATOM 676 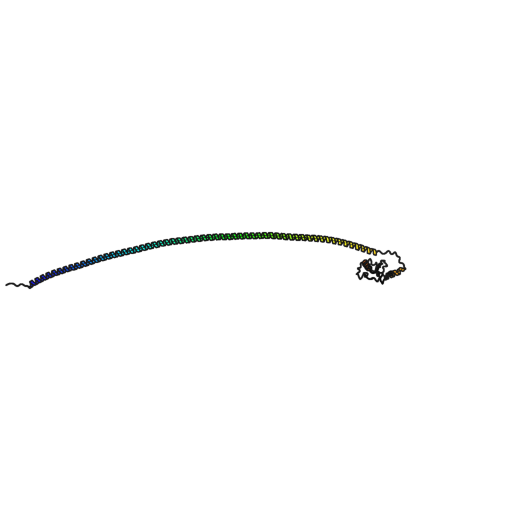N N . LYS A 1 83 ? 47.846 7.694 -76.407 1.00 89.06 83 LYS A N 1
ATOM 677 C CA . LYS A 1 83 ? 46.417 7.408 -76.232 1.00 89.06 83 LYS A CA 1
ATOM 678 C C . LYS A 1 83 ? 46.164 6.605 -74.955 1.00 89.06 83 LYS A C 1
ATOM 680 O O . LYS A 1 83 ? 45.313 6.997 -74.156 1.00 89.06 83 LYS A O 1
ATOM 685 N N . SER A 1 84 ? 46.938 5.545 -74.721 1.00 86.94 84 SER A N 1
ATOM 686 C CA . SER A 1 84 ? 46.833 4.726 -73.510 1.00 86.94 84 SER A CA 1
ATOM 687 C C . SER A 1 84 ? 47.134 5.538 -72.246 1.00 86.94 84 SER A C 1
ATOM 689 O O . SER A 1 84 ? 46.435 5.393 -71.244 1.00 86.94 84 SER A O 1
ATOM 691 N N . SER A 1 85 ? 48.129 6.428 -72.281 1.00 91.69 85 SER A N 1
ATOM 692 C CA . SER A 1 85 ? 48.477 7.306 -71.157 1.00 91.69 85 SER A CA 1
ATOM 693 C C . SER A 1 85 ? 47.350 8.294 -70.828 1.00 91.69 85 SER A C 1
ATOM 695 O O . SER A 1 85 ? 46.997 8.480 -69.658 1.00 91.69 85 SER A O 1
ATOM 697 N N . LYS A 1 86 ? 46.713 8.879 -71.854 1.00 92.56 86 LYS A N 1
ATOM 698 C CA . LYS A 1 86 ? 45.532 9.745 -71.689 1.00 92.56 86 LYS A CA 1
ATOM 699 C C . LYS A 1 86 ? 44.353 8.987 -71.075 1.00 92.56 86 LYS A C 1
ATOM 701 O O . LYS A 1 86 ? 43.740 9.502 -70.142 1.00 92.56 86 LYS A O 1
ATOM 706 N N . GLU A 1 87 ? 44.064 7.774 -71.546 1.00 91.38 87 GLU A N 1
ATOM 707 C CA . GLU A 1 87 ? 42.988 6.931 -71.001 1.00 91.38 87 GLU A CA 1
ATOM 708 C C . GLU A 1 87 ? 43.241 6.564 -69.531 1.00 91.38 87 GLU A C 1
ATOM 710 O O . GLU A 1 87 ? 42.366 6.771 -68.689 1.00 91.38 87 GLU A O 1
ATOM 715 N N . ILE A 1 88 ? 44.463 6.142 -69.182 1.00 90.31 88 ILE A N 1
ATOM 716 C CA . ILE A 1 88 ? 44.851 5.856 -67.790 1.00 90.31 88 ILE A CA 1
ATOM 717 C C . ILE A 1 88 ? 44.693 7.100 -66.906 1.00 90.31 88 ILE A C 1
ATOM 719 O O . ILE A 1 88 ? 44.229 7.001 -65.769 1.00 90.31 88 ILE A O 1
ATOM 723 N N . LYS A 1 89 ? 45.057 8.287 -67.407 1.00 93.69 89 LYS A N 1
ATOM 724 C CA . LYS A 1 89 ? 44.910 9.544 -66.661 1.00 93.69 89 LYS A CA 1
ATOM 725 C C . LYS A 1 89 ? 43.441 9.889 -66.397 1.00 93.69 89 LYS A C 1
ATOM 727 O O . LYS A 1 89 ? 43.123 10.319 -65.291 1.00 93.69 89 LYS A O 1
ATOM 732 N N . ILE A 1 90 ? 42.559 9.683 -67.376 1.00 93.44 90 ILE A N 1
ATOM 733 C CA . ILE A 1 90 ? 41.113 9.906 -67.224 1.00 93.44 90 ILE A CA 1
ATOM 734 C C . ILE A 1 90 ? 40.522 8.930 -66.203 1.00 93.44 90 ILE A C 1
ATOM 736 O O . ILE A 1 90 ? 39.768 9.353 -65.328 1.00 93.44 90 ILE A O 1
ATOM 740 N N . GLU A 1 91 ? 40.879 7.646 -66.267 1.00 91.12 91 GLU A N 1
ATOM 741 C CA . GLU A 1 91 ? 40.367 6.654 -65.314 1.00 91.12 91 GLU A CA 1
ATOM 742 C C . GLU A 1 91 ? 40.853 6.905 -63.884 1.00 91.12 91 GLU A C 1
ATOM 744 O O . GLU A 1 91 ? 40.061 6.824 -62.947 1.00 91.12 91 GLU A O 1
ATOM 749 N N . ARG A 1 92 ? 42.108 7.335 -63.696 1.00 92.19 92 ARG A N 1
ATOM 750 C CA . ARG A 1 92 ? 42.582 7.787 -62.375 1.00 92.19 92 ARG A CA 1
ATOM 751 C C . ARG A 1 92 ? 41.755 8.958 -61.842 1.00 92.19 92 ARG A C 1
ATOM 753 O O . ARG A 1 92 ? 41.312 8.918 -60.703 1.00 92.19 92 ARG A O 1
ATOM 760 N N . GLN A 1 93 ? 41.470 9.961 -62.676 1.00 94.50 93 GLN A N 1
ATOM 761 C CA . GLN A 1 93 ? 40.619 11.088 -62.274 1.00 94.50 93 GLN A CA 1
ATOM 762 C C . GLN A 1 93 ? 39.192 10.649 -61.919 1.00 94.50 93 GLN A C 1
ATOM 764 O O . GLN A 1 93 ? 38.610 11.165 -60.965 1.00 94.50 93 GLN A O 1
ATOM 769 N N . ARG A 1 94 ? 38.615 9.698 -62.667 1.00 94.19 94 ARG A N 1
ATOM 770 C CA . ARG A 1 94 ? 37.295 9.125 -62.359 1.00 94.19 94 ARG A CA 1
ATOM 771 C C . ARG A 1 94 ? 37.302 8.407 -61.015 1.00 94.19 94 ARG A C 1
ATOM 773 O O . ARG A 1 94 ? 36.381 8.622 -60.229 1.00 94.19 94 ARG A O 1
ATOM 780 N N . TYR A 1 95 ? 38.339 7.617 -60.744 1.00 92.50 95 TYR A N 1
ATOM 781 C CA . TYR A 1 95 ? 38.506 6.928 -59.469 1.00 92.50 95 TYR A CA 1
ATOM 782 C C . TYR A 1 95 ? 38.620 7.919 -58.303 1.00 92.50 95 TYR A C 1
ATOM 784 O O . TYR A 1 95 ? 37.863 7.802 -57.344 1.00 92.50 95 TYR A O 1
ATOM 792 N N . ASP A 1 96 ? 39.449 8.960 -58.426 1.00 93.56 96 ASP A N 1
ATOM 793 C CA . ASP A 1 96 ? 39.596 9.997 -57.393 1.00 93.56 96 ASP A CA 1
ATOM 794 C C . ASP A 1 96 ? 38.265 10.717 -57.098 1.00 93.56 96 ASP A C 1
ATOM 796 O O . ASP A 1 96 ? 37.951 11.048 -55.951 1.00 93.56 96 ASP A O 1
ATOM 800 N N . ILE A 1 97 ? 37.457 10.985 -58.133 1.00 94.69 97 ILE A N 1
ATOM 801 C CA . ILE A 1 97 ? 36.122 11.584 -57.971 1.00 94.69 97 ILE A CA 1
ATOM 802 C C . ILE A 1 97 ? 35.180 10.612 -57.254 1.00 94.69 97 ILE A C 1
ATOM 804 O O . ILE A 1 97 ? 34.432 11.035 -56.368 1.00 94.69 97 ILE A O 1
ATOM 808 N N . LEU A 1 98 ? 35.197 9.331 -57.631 1.00 94.31 98 LEU A N 1
ATOM 809 C CA . LEU A 1 98 ? 34.363 8.302 -57.016 1.00 94.31 98 LEU A CA 1
ATOM 810 C C . LEU A 1 98 ? 34.721 8.117 -55.535 1.00 94.31 98 LEU A C 1
ATOM 812 O O . LEU A 1 98 ? 33.830 8.110 -54.690 1.00 94.31 98 LEU A O 1
ATOM 816 N N . GLU A 1 99 ? 36.011 8.044 -55.211 1.00 94.19 99 GLU A N 1
ATOM 817 C CA . GLU A 1 99 ? 36.506 7.904 -53.840 1.00 94.19 99 GLU A CA 1
ATOM 818 C C . GLU A 1 99 ? 36.088 9.097 -52.969 1.00 94.19 99 GLU A C 1
ATOM 820 O O . GLU A 1 99 ? 35.581 8.916 -51.858 1.00 94.19 99 GLU A O 1
ATOM 825 N N . LYS A 1 100 ? 36.186 10.325 -53.497 1.00 95.06 100 LYS A N 1
ATOM 826 C CA . LYS A 1 100 ? 35.683 11.526 -52.811 1.00 95.06 100 LYS A CA 1
ATOM 827 C C . LYS A 1 100 ? 34.174 11.474 -52.574 1.00 95.06 100 LYS A C 1
ATOM 829 O O . LYS A 1 100 ? 33.728 11.833 -51.486 1.00 95.06 100 LYS A O 1
ATOM 834 N N . ARG A 1 101 ? 33.380 11.025 -53.555 1.00 94.19 101 ARG A N 1
ATOM 835 C CA . ARG A 1 101 ? 31.921 10.871 -53.391 1.00 94.19 101 ARG A CA 1
ATOM 836 C C . ARG A 1 101 ? 31.583 9.847 -52.313 1.00 94.19 101 ARG A C 1
ATOM 838 O O . ARG A 1 101 ? 30.830 10.177 -51.404 1.00 94.19 101 ARG A O 1
ATOM 845 N N . LEU A 1 102 ? 32.199 8.667 -52.363 1.00 93.81 102 LEU A N 1
ATOM 846 C CA . LEU A 1 102 ? 31.995 7.613 -51.365 1.00 93.81 102 LEU A CA 1
ATOM 847 C C . LEU A 1 102 ? 32.390 8.074 -49.958 1.00 93.81 102 LEU A C 1
ATOM 849 O O . LEU A 1 102 ? 31.701 7.769 -48.986 1.00 93.81 102 LEU A O 1
ATOM 853 N N . THR A 1 103 ? 33.474 8.841 -49.837 1.00 93.38 103 THR A N 1
ATOM 854 C CA . THR A 1 103 ? 33.908 9.401 -48.549 1.00 93.38 103 THR A CA 1
ATOM 855 C C . THR A 1 103 ? 32.896 10.416 -48.018 1.00 93.38 103 THR A C 1
ATOM 857 O O . THR A 1 103 ? 32.502 10.337 -46.855 1.00 93.38 103 THR A O 1
ATOM 860 N N . ASN A 1 104 ? 32.404 11.315 -48.876 1.00 94.44 104 ASN A N 1
ATOM 861 C CA . ASN A 1 104 ? 31.381 12.292 -48.503 1.00 94.44 104 ASN A CA 1
ATOM 862 C C . ASN A 1 104 ? 30.073 11.624 -48.059 1.00 94.44 104 ASN A C 1
ATOM 864 O O . ASN A 1 104 ? 29.536 11.996 -47.016 1.00 94.44 104 ASN A O 1
ATOM 868 N N . GLU A 1 105 ? 29.589 10.627 -48.807 1.00 94.06 105 GLU A N 1
ATOM 869 C CA . GLU A 1 105 ? 28.387 9.855 -48.460 1.00 94.06 105 GLU A CA 1
ATOM 870 C C . GLU A 1 105 ? 28.569 9.102 -47.136 1.00 94.06 105 GLU A C 1
ATOM 872 O O . GLU A 1 105 ? 27.686 9.120 -46.276 1.00 94.06 105 GLU A O 1
ATOM 877 N N . ARG A 1 106 ? 29.743 8.493 -46.918 1.00 93.50 106 ARG A N 1
ATOM 878 C CA . ARG A 1 106 ? 30.080 7.827 -45.653 1.00 93.50 106 ARG A CA 1
ATOM 879 C C . ARG A 1 106 ? 30.045 8.800 -44.477 1.00 93.50 106 ARG A C 1
ATOM 881 O O . ARG A 1 106 ? 29.500 8.463 -43.425 1.00 93.50 106 ARG A O 1
ATOM 888 N N . ASP A 1 107 ? 30.635 9.981 -44.623 1.00 95.19 107 ASP A N 1
ATOM 889 C CA . ASP A 1 107 ? 30.692 10.969 -43.546 1.00 95.19 107 ASP A CA 1
ATOM 890 C C . ASP A 1 107 ? 29.335 11.641 -43.302 1.00 95.19 107 ASP A C 1
ATOM 892 O O . ASP A 1 107 ? 28.996 11.943 -42.158 1.00 95.19 107 ASP A O 1
ATOM 896 N N . GLU A 1 108 ? 28.513 11.816 -44.337 1.00 95.31 108 GLU A N 1
ATOM 897 C CA . GLU A 1 108 ? 27.112 12.210 -44.176 1.00 95.31 108 GLU A CA 1
ATOM 898 C C . GLU A 1 108 ? 26.311 11.143 -43.420 1.00 95.31 108 GLU A C 1
ATOM 900 O O . GLU A 1 108 ? 25.600 11.469 -42.467 1.00 95.31 108 GLU A O 1
ATOM 905 N N . GLY A 1 109 ? 26.500 9.867 -43.767 1.00 92.12 109 GLY A N 1
ATOM 906 C CA . GLY A 1 109 ? 25.925 8.738 -43.040 1.00 92.12 109 GLY A CA 1
ATOM 907 C C . GLY A 1 109 ? 26.298 8.751 -41.556 1.00 92.12 109 GLY A C 1
ATOM 908 O O . GLY A 1 109 ? 25.416 8.650 -40.704 1.00 92.12 109 GLY A O 1
ATOM 909 N N . LYS A 1 110 ? 27.580 8.965 -41.225 1.00 95.69 110 LYS A N 1
ATOM 910 C CA . LYS A 1 110 ? 28.037 9.096 -39.828 1.00 95.69 110 LYS A CA 1
ATOM 911 C C . LYS A 1 110 ? 27.364 10.262 -39.104 1.00 95.69 110 LYS A C 1
ATOM 913 O O . LYS A 1 110 ? 26.834 10.063 -38.015 1.00 95.69 110 LYS A O 1
ATOM 918 N N . ARG A 1 111 ? 27.317 11.451 -39.718 1.00 95.88 111 ARG A N 1
ATOM 919 C CA . ARG A 1 111 ? 26.652 12.630 -39.128 1.00 95.88 111 ARG A CA 1
ATOM 920 C C . ARG A 1 111 ? 25.170 12.373 -38.851 1.00 95.88 111 ARG A C 1
ATOM 922 O O . ARG A 1 111 ? 24.650 12.809 -37.824 1.00 95.88 111 ARG A O 1
ATOM 929 N N . ASN A 1 112 ? 24.487 11.657 -39.744 1.00 95.81 112 ASN A N 1
ATOM 930 C CA . ASN A 1 112 ? 23.087 11.283 -39.557 1.00 95.81 112 ASN A CA 1
ATOM 931 C C . ASN A 1 112 ? 22.909 10.301 -38.393 1.00 95.81 112 ASN A C 1
ATOM 933 O O . ASN A 1 112 ? 22.012 10.501 -37.575 1.00 95.81 112 ASN A O 1
ATOM 937 N N . VAL A 1 113 ? 23.783 9.297 -38.269 1.00 95.56 113 VAL A N 1
ATOM 938 C CA . VAL A 1 113 ? 23.781 8.368 -37.127 1.00 95.56 113 VAL A CA 1
ATOM 939 C C . VAL A 1 113 ? 24.008 9.117 -35.812 1.00 95.56 113 VAL A C 1
ATOM 941 O O . VAL A 1 113 ? 23.226 8.950 -34.883 1.00 95.56 113 VAL A O 1
ATOM 944 N N . GLU A 1 114 ? 24.995 10.010 -35.740 1.00 96.62 114 GLU A N 1
ATOM 945 C CA . GLU A 1 114 ? 25.260 10.823 -34.541 1.00 96.62 114 GLU A CA 1
ATOM 946 C C . GLU A 1 114 ? 24.090 11.749 -34.179 1.00 96.62 114 GLU A C 1
ATOM 948 O O . GLU A 1 114 ? 23.809 11.996 -33.005 1.00 96.62 114 GLU A O 1
ATOM 953 N N . ARG A 1 115 ? 23.389 12.290 -35.182 1.00 96.44 115 ARG A N 1
ATOM 954 C CA . ARG A 1 115 ? 22.189 13.107 -34.962 1.00 96.44 115 ARG A CA 1
ATOM 955 C C . ARG A 1 115 ? 21.032 12.273 -34.416 1.00 96.44 115 ARG A C 1
ATOM 957 O O . ARG A 1 115 ? 20.331 12.735 -33.520 1.00 96.44 115 ARG A O 1
ATOM 964 N N . LEU A 1 116 ? 20.822 11.074 -34.957 1.00 95.62 116 LEU A N 1
ATOM 965 C CA . LEU A 1 116 ? 19.793 10.157 -34.471 1.00 95.62 116 LEU A CA 1
ATOM 966 C C . LEU A 1 116 ? 20.111 9.668 -33.059 1.00 95.62 116 LEU A C 1
ATOM 968 O O . LEU A 1 116 ? 19.209 9.656 -32.230 1.00 95.62 116 LEU A O 1
ATOM 972 N N . GLN A 1 117 ? 21.376 9.355 -32.769 1.00 95.81 117 GLN A N 1
ATOM 973 C CA . GLN A 1 117 ? 21.801 8.935 -31.437 1.00 95.81 117 GLN A CA 1
ATOM 974 C C . GLN A 1 117 ? 21.524 10.022 -30.394 1.00 95.81 117 GLN A C 1
ATOM 976 O O . GLN A 1 117 ? 20.857 9.745 -29.407 1.00 95.81 117 GLN A O 1
ATOM 981 N N . ARG A 1 118 ? 21.898 11.281 -30.666 1.00 96.88 118 ARG A N 1
ATOM 982 C CA . ARG A 1 118 ? 21.568 12.406 -29.771 1.00 96.88 118 ARG A CA 1
ATOM 983 C C . ARG A 1 118 ? 20.070 12.527 -29.502 1.00 96.88 118 ARG A C 1
ATOM 985 O O . ARG A 1 118 ? 19.663 12.741 -28.370 1.00 96.88 118 ARG A O 1
ATOM 992 N N . LYS A 1 119 ? 19.240 12.348 -30.533 1.00 97.12 119 LYS A N 1
ATOM 993 C CA . LYS A 1 119 ? 17.783 12.410 -30.380 1.00 97.12 119 LYS A CA 1
ATOM 994 C C . LYS A 1 119 ? 17.224 11.231 -29.576 1.00 97.12 119 LYS A C 1
ATOM 996 O O . LYS A 1 119 ? 16.234 11.400 -28.871 1.00 97.12 119 LYS A O 1
ATOM 1001 N N . ILE A 1 120 ? 17.829 10.047 -29.690 1.00 96.25 120 ILE A N 1
ATOM 1002 C CA . ILE A 1 120 ? 17.493 8.892 -28.849 1.00 96.25 120 ILE A CA 1
ATOM 1003 C C . ILE A 1 120 ? 17.823 9.207 -27.391 1.00 96.25 120 ILE A C 1
ATOM 1005 O O . ILE A 1 120 ? 16.958 9.013 -26.542 1.00 96.25 120 ILE A O 1
ATOM 1009 N N . ASP A 1 121 ? 19.012 9.742 -27.118 1.00 96.38 121 ASP A N 1
ATOM 1010 C CA . ASP A 1 121 ? 19.453 10.068 -25.759 1.00 96.38 121 ASP A CA 1
ATOM 1011 C C . ASP A 1 121 ? 18.540 11.139 -25.122 1.00 96.38 121 ASP A C 1
ATOM 1013 O O . ASP A 1 121 ? 18.063 10.964 -24.001 1.00 96.38 121 ASP A O 1
ATOM 1017 N N . GLU A 1 122 ? 18.188 12.193 -25.871 1.00 97.12 122 GLU A N 1
ATOM 1018 C CA . GLU A 1 122 ? 17.227 13.226 -25.442 1.00 97.12 122 GLU A CA 1
ATOM 1019 C C . GLU A 1 122 ? 15.844 12.638 -25.108 1.00 97.12 122 GLU A C 1
ATOM 1021 O O . GLU A 1 122 ? 15.230 12.989 -24.099 1.00 97.12 122 GLU A O 1
ATOM 1026 N N . LEU A 1 123 ? 15.327 11.735 -25.950 1.00 96.62 123 LEU A N 1
ATOM 1027 C CA . LEU A 1 123 ? 14.034 11.087 -25.709 1.00 96.62 123 LEU A CA 1
ATOM 1028 C C . LEU A 1 123 ? 14.088 10.137 -24.510 1.00 96.62 123 LEU A C 1
ATOM 1030 O O . LEU A 1 123 ? 13.123 10.062 -23.751 1.00 96.62 123 LEU A O 1
ATOM 1034 N N . GLN A 1 124 ? 15.197 9.423 -24.322 1.00 97.06 124 GLN A N 1
ATOM 1035 C CA . GLN A 1 124 ? 15.401 8.565 -23.157 1.00 97.06 124 GLN A CA 1
ATOM 1036 C C . GLN A 1 124 ? 15.394 9.385 -21.866 1.00 97.06 124 GLN A C 1
ATOM 1038 O O . GLN A 1 124 ? 14.711 9.004 -20.916 1.00 97.06 124 GLN A O 1
ATOM 1043 N N . GLU A 1 125 ? 16.072 10.533 -21.845 1.00 97.00 125 GLU A N 1
ATOM 1044 C CA . GLU A 1 125 ? 16.061 11.445 -20.700 1.00 97.00 125 GLU A CA 1
ATOM 1045 C C . GLU A 1 125 ? 14.647 11.970 -20.406 1.00 97.00 125 GLU A C 1
ATOM 1047 O O . GLU A 1 125 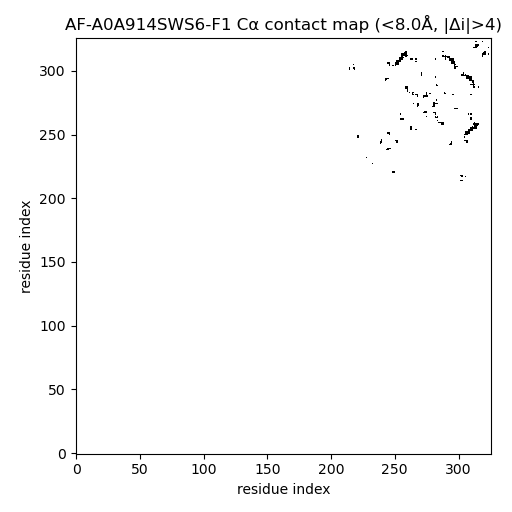? 14.191 11.920 -19.262 1.00 97.00 125 GLU A O 1
ATOM 1052 N N . GLN A 1 126 ? 13.900 12.387 -21.435 1.00 96.69 126 GLN A N 1
ATOM 1053 C CA . GLN A 1 126 ? 12.507 12.822 -21.275 1.00 96.69 126 GLN A CA 1
ATOM 1054 C C . GLN A 1 126 ? 11.613 11.724 -20.688 1.00 96.69 126 GLN A C 1
ATOM 1056 O O . GLN A 1 126 ? 10.795 12.002 -19.810 1.00 96.69 126 GLN A O 1
ATOM 1061 N N . VAL A 1 127 ? 11.772 10.478 -21.144 1.00 97.12 127 VAL A N 1
ATOM 1062 C CA . VAL A 1 127 ? 11.015 9.333 -20.621 1.00 97.12 127 VAL A CA 1
ATOM 1063 C C . VAL A 1 127 ? 11.371 9.060 -19.163 1.00 97.12 127 VAL A C 1
ATOM 1065 O O . VAL A 1 127 ? 10.469 8.865 -18.351 1.00 97.12 127 VAL A O 1
ATOM 1068 N N . VAL A 1 128 ? 12.658 9.075 -18.807 1.00 97.25 128 VAL A N 1
ATOM 1069 C CA . VAL A 1 128 ? 13.104 8.873 -17.419 1.00 97.25 128 VAL A CA 1
ATOM 1070 C C . VAL A 1 128 ? 12.533 9.956 -16.503 1.00 97.25 128 VAL A C 1
ATOM 1072 O O . VAL A 1 128 ? 11.985 9.630 -15.449 1.00 97.25 128 VAL A O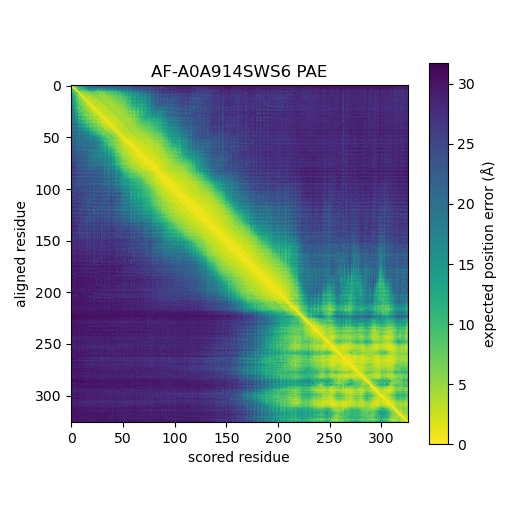 1
ATOM 1075 N N . ASN A 1 129 ? 12.582 11.222 -16.923 1.00 96.19 129 ASN A N 1
ATOM 1076 C CA . ASN A 1 129 ? 12.012 12.330 -16.158 1.00 96.19 129 ASN A CA 1
ATOM 1077 C C . ASN A 1 129 ? 10.495 12.174 -15.988 1.00 96.19 129 ASN A C 1
ATOM 1079 O O . ASN A 1 129 ? 9.996 12.260 -14.871 1.00 96.19 129 ASN A O 1
ATOM 1083 N N . ALA A 1 130 ? 9.767 11.825 -17.053 1.00 95.94 130 ALA A N 1
ATOM 1084 C CA . ALA A 1 130 ? 8.325 11.589 -16.976 1.00 95.94 130 ALA A CA 1
ATOM 1085 C C . ALA A 1 130 ? 7.951 10.411 -16.054 1.00 95.94 130 ALA A C 1
ATOM 1087 O O . ALA A 1 130 ? 6.931 10.462 -15.365 1.00 95.94 130 ALA A O 1
ATOM 1088 N N . ILE A 1 131 ? 8.761 9.345 -16.028 1.00 96.06 131 ILE A N 1
ATOM 1089 C CA . ILE A 1 131 ? 8.570 8.213 -15.109 1.00 96.06 131 ILE A CA 1
ATOM 1090 C C . ILE A 1 131 ? 8.765 8.660 -13.658 1.00 96.06 131 ILE A C 1
ATOM 1092 O O . ILE A 1 131 ? 7.949 8.306 -12.807 1.00 96.06 131 ILE A O 1
ATOM 1096 N N . ASN A 1 132 ? 9.814 9.435 -13.377 1.00 96.00 132 ASN A N 1
ATOM 1097 C CA . ASN A 1 132 ? 10.084 9.940 -12.032 1.00 96.00 132 ASN A CA 1
ATOM 1098 C C . ASN A 1 132 ? 8.974 10.890 -11.558 1.00 96.00 132 ASN A C 1
ATOM 1100 O O . ASN A 1 132 ? 8.426 10.673 -10.481 1.00 96.00 132 ASN A O 1
ATOM 1104 N N . ASP A 1 133 ? 8.545 11.836 -12.398 1.00 96.19 133 ASP A N 1
ATOM 1105 C CA . ASP A 1 133 ? 7.437 12.749 -12.088 1.00 96.19 133 ASP A CA 1
ATOM 1106 C C . ASP A 1 133 ? 6.135 11.993 -11.780 1.00 96.19 133 ASP A C 1
ATOM 1108 O O . ASP A 1 133 ? 5.399 12.335 -10.852 1.00 96.19 133 ASP A O 1
ATOM 1112 N N . ASN A 1 134 ? 5.828 10.946 -12.553 1.00 95.56 134 ASN A N 1
ATOM 1113 C CA . ASN A 1 134 ? 4.655 10.112 -12.293 1.00 95.56 134 ASN A CA 1
ATOM 1114 C C . ASN A 1 134 ? 4.791 9.329 -10.986 1.00 95.56 134 ASN A C 1
ATOM 1116 O O . ASN A 1 134 ? 3.818 9.231 -10.240 1.00 95.56 134 ASN A O 1
ATOM 1120 N N . ARG A 1 135 ? 5.982 8.808 -10.679 1.00 96.12 135 ARG A N 1
ATOM 1121 C CA . ARG A 1 135 ? 6.250 8.107 -9.418 1.00 96.12 135 ARG A CA 1
ATOM 1122 C C . ARG A 1 135 ? 6.068 9.028 -8.210 1.00 96.12 135 ARG A C 1
ATOM 1124 O O . ARG A 1 135 ? 5.483 8.601 -7.215 1.00 96.12 135 ARG A O 1
ATOM 1131 N N . ASP A 1 136 ? 6.522 10.272 -8.308 1.00 96.06 136 ASP A N 1
ATOM 1132 C CA . ASP A 1 136 ? 6.375 11.267 -7.245 1.00 96.06 136 ASP A CA 1
ATOM 1133 C C . ASP A 1 136 ? 4.903 11.657 -7.053 1.00 96.06 136 ASP A C 1
ATOM 1135 O O . ASP A 1 136 ? 4.400 11.624 -5.929 1.00 96.06 136 ASP A O 1
ATOM 1139 N N . ARG A 1 137 ? 4.156 11.890 -8.144 1.00 95.81 137 ARG A N 1
ATOM 1140 C CA . ARG A 1 137 ? 2.697 12.119 -8.084 1.00 95.81 137 ARG A CA 1
ATOM 1141 C C . ARG A 1 137 ? 1.941 10.942 -7.475 1.00 95.81 137 ARG A C 1
ATOM 1143 O O . ARG A 1 137 ? 1.026 11.142 -6.678 1.00 95.81 137 ARG A O 1
ATOM 1150 N N . GLU A 1 138 ? 2.298 9.708 -7.830 1.00 95.62 138 GLU A N 1
ATOM 1151 C CA . GLU A 1 138 ? 1.698 8.516 -7.225 1.00 95.62 138 GLU A CA 1
ATOM 1152 C C . GLU A 1 138 ? 1.986 8.434 -5.722 1.00 95.62 138 GLU A C 1
ATOM 1154 O O . GLU A 1 138 ? 1.103 8.055 -4.949 1.00 95.62 138 GLU A O 1
ATOM 1159 N N . ALA A 1 139 ? 3.196 8.795 -5.288 1.00 95.06 139 ALA A N 1
ATOM 1160 C CA . ALA A 1 139 ? 3.546 8.839 -3.873 1.00 95.06 139 ALA A CA 1
ATOM 1161 C C . ALA A 1 139 ? 2.743 9.914 -3.120 1.00 95.06 139 ALA A C 1
ATOM 1163 O O . ALA A 1 139 ? 2.210 9.633 -2.044 1.00 95.06 139 ALA A O 1
ATOM 1164 N N . GLU A 1 140 ? 2.588 11.108 -3.696 1.00 96.06 140 GLU A N 1
ATOM 1165 C CA . GLU A 1 140 ? 1.765 12.183 -3.129 1.00 96.06 140 GLU A CA 1
ATOM 1166 C C . GLU A 1 140 ? 0.294 11.770 -2.989 1.00 96.06 140 GLU A C 1
ATOM 1168 O O . GLU A 1 140 ? -0.285 11.912 -1.908 1.00 96.06 140 GLU A O 1
ATOM 1173 N N . LEU A 1 141 ? -0.290 11.183 -4.039 1.00 95.62 141 LEU A N 1
ATOM 1174 C CA . LEU A 1 141 ? -1.673 10.697 -4.023 1.00 95.62 141 LEU A CA 1
ATOM 1175 C C . LEU A 1 141 ? -1.887 9.587 -2.987 1.00 95.62 141 LEU A C 1
ATOM 1177 O O . LEU A 1 141 ? -2.920 9.565 -2.315 1.00 95.62 141 LEU A O 1
ATOM 1181 N N . ARG A 1 142 ? -0.916 8.679 -2.813 1.00 95.56 142 ARG A N 1
ATOM 1182 C CA . ARG A 1 142 ? -0.964 7.651 -1.757 1.00 95.56 142 ARG A CA 1
ATOM 1183 C C . ARG A 1 142 ? -0.998 8.286 -0.370 1.00 95.56 142 ARG A C 1
ATOM 1185 O O . ARG A 1 142 ? -1.866 7.942 0.426 1.00 95.56 142 ARG A O 1
ATOM 1192 N N . ILE A 1 143 ? -0.119 9.255 -0.107 1.00 95.94 143 ILE A N 1
ATOM 1193 C CA . ILE A 1 143 ? -0.080 9.978 1.173 1.00 95.94 143 ILE A CA 1
ATOM 1194 C C . ILE A 1 143 ? -1.395 10.728 1.422 1.00 95.94 143 ILE A C 1
ATOM 1196 O O . ILE A 1 143 ? -1.894 10.750 2.549 1.00 95.94 143 ILE A O 1
ATOM 1200 N N . GLU A 1 144 ? -1.966 11.366 0.400 1.00 96.06 144 GLU A N 1
ATOM 1201 C CA . GLU A 1 144 ? -3.252 12.056 0.519 1.00 96.06 144 GLU A CA 1
ATOM 1202 C C . GLU A 1 144 ? -4.398 11.082 0.822 1.00 96.06 144 GLU A C 1
ATOM 1204 O O . GLU A 1 144 ? -5.212 11.347 1.715 1.00 96.06 144 GLU A O 1
ATOM 1209 N N . CYS A 1 145 ? -4.431 9.937 0.137 1.00 94.12 145 CYS A N 1
ATOM 1210 C CA . CYS A 1 145 ? -5.407 8.880 0.378 1.00 94.12 145 CYS A CA 1
ATOM 1211 C C . CYS A 1 145 ? -5.307 8.346 1.814 1.00 94.12 145 CYS A C 1
ATOM 1213 O O . CYS A 1 145 ? -6.320 8.292 2.513 1.00 94.12 145 CYS A O 1
ATOM 1215 N N . ASP A 1 146 ? -4.098 8.043 2.291 1.00 95.44 146 ASP A N 1
ATOM 1216 C CA . ASP A 1 146 ? -3.865 7.572 3.660 1.00 95.44 146 ASP A CA 1
ATOM 1217 C C . ASP A 1 146 ? -4.311 8.616 4.693 1.00 95.44 146 ASP A C 1
ATOM 1219 O O . ASP A 1 146 ? -5.025 8.296 5.644 1.00 95.44 146 ASP A O 1
ATOM 1223 N N . LYS A 1 147 ? -3.988 9.900 4.475 1.00 96.12 147 LYS A N 1
ATOM 1224 C CA . LYS A 1 147 ? -4.466 10.999 5.332 1.00 96.12 147 LYS A CA 1
ATOM 1225 C C . LYS A 1 147 ? -5.991 11.083 5.363 1.00 96.12 147 LYS A C 1
ATOM 1227 O O . LYS A 1 147 ? -6.556 11.364 6.419 1.00 96.12 147 LYS A O 1
ATOM 1232 N N . LYS A 1 148 ? -6.671 10.884 4.230 1.00 95.38 148 LYS A N 1
ATOM 1233 C CA . LYS A 1 148 ? -8.139 10.898 4.170 1.00 95.38 148 LYS A CA 1
ATOM 1234 C C . LYS A 1 148 ? -8.735 9.728 4.953 1.00 95.38 148 LYS A C 1
ATOM 1236 O O . LYS A 1 148 ? -9.634 9.950 5.761 1.00 95.38 148 LYS A O 1
ATOM 1241 N N . VAL A 1 149 ? -8.187 8.527 4.774 1.00 95.69 149 VAL A N 1
ATOM 1242 C CA . VAL A 1 149 ? -8.594 7.326 5.517 1.00 95.69 149 VAL A CA 1
ATOM 1243 C C . VAL A 1 149 ? -8.412 7.528 7.022 1.00 95.69 149 VAL A C 1
ATOM 1245 O O . VAL A 1 149 ? -9.325 7.237 7.791 1.00 95.69 149 VAL A O 1
ATOM 1248 N N . GLU A 1 150 ? -7.280 8.078 7.462 1.00 94.44 150 GLU A N 1
ATOM 1249 C CA . GLU A 1 150 ? -7.042 8.339 8.887 1.00 94.44 150 GLU A CA 1
ATOM 1250 C C . GLU A 1 150 ? -7.978 9.412 9.462 1.00 94.44 150 GLU A C 1
ATOM 1252 O O . GLU A 1 150 ? -8.439 9.281 10.599 1.00 94.44 150 GLU A O 1
ATOM 1257 N N . ARG A 1 151 ? -8.356 10.434 8.679 1.00 95.12 151 ARG A N 1
ATOM 1258 C CA . ARG A 1 151 ? -9.381 11.406 9.101 1.00 95.12 151 ARG A CA 1
ATOM 1259 C C . ARG A 1 151 ? -10.744 10.742 9.280 1.00 95.12 151 ARG A C 1
ATOM 1261 O O . ARG A 1 151 ? -11.392 10.967 10.297 1.00 95.12 151 ARG A O 1
ATOM 1268 N N . GLU A 1 152 ? -11.171 9.918 8.326 1.00 94.94 152 GLU A N 1
ATOM 1269 C CA . GLU A 1 152 ? -12.459 9.213 8.390 1.00 94.94 152 GLU A CA 1
ATOM 1270 C C . GLU A 1 152 ? -12.510 8.222 9.560 1.00 94.94 152 GLU A C 1
ATOM 1272 O O . GLU A 1 152 ? -13.490 8.204 10.307 1.00 94.94 152 GLU A O 1
ATOM 1277 N N . LYS A 1 153 ? -11.429 7.462 9.791 1.00 96.00 153 LYS A N 1
ATOM 1278 C CA . LYS A 1 153 ? -11.287 6.617 10.988 1.00 96.00 153 LYS A CA 1
ATOM 1279 C C . LYS A 1 153 ? -11.390 7.436 12.269 1.00 96.00 153 LYS A C 1
ATOM 1281 O O . LYS A 1 153 ? -12.103 7.028 13.180 1.00 96.00 153 LYS A O 1
ATOM 1286 N N . SER A 1 154 ? -10.704 8.579 12.338 1.00 94.38 154 SER A N 1
ATOM 1287 C CA . SER A 1 154 ? -10.723 9.444 13.526 1.00 94.38 154 SER A CA 1
ATOM 1288 C C . SER A 1 154 ? -12.136 9.939 13.842 1.00 94.38 154 SER A C 1
ATOM 1290 O O . SER A 1 154 ? -12.571 9.834 14.986 1.00 94.38 154 SER A O 1
ATOM 1292 N N . ILE A 1 155 ? -12.883 10.384 12.822 1.00 96.19 155 ILE A N 1
ATOM 1293 C CA . ILE A 1 155 ? -14.287 10.810 12.959 1.00 96.19 155 ILE A CA 1
ATOM 1294 C C . ILE A 1 155 ? -15.159 9.653 13.460 1.00 96.19 155 ILE A C 1
ATOM 1296 O O . ILE A 1 155 ? -15.972 9.827 14.368 1.00 96.19 155 ILE A O 1
ATOM 1300 N N . LEU A 1 156 ? -14.989 8.457 12.892 1.00 95.56 156 LEU A N 1
ATOM 1301 C CA . LEU A 1 156 ? -15.776 7.288 13.275 1.00 95.56 156 LEU A CA 1
ATOM 1302 C C . LEU A 1 156 ? -15.478 6.841 14.716 1.00 95.56 156 LEU A C 1
ATOM 1304 O O . LEU A 1 156 ? -16.397 6.515 15.466 1.00 95.56 156 LEU A O 1
ATOM 1308 N N . ILE A 1 157 ? -14.204 6.858 15.122 1.00 95.19 157 ILE A N 1
ATOM 1309 C CA . ILE A 1 157 ? -13.785 6.566 16.500 1.00 95.19 157 ILE A CA 1
ATOM 1310 C C . ILE A 1 157 ? -14.413 7.566 17.471 1.00 95.19 157 ILE A C 1
ATOM 1312 O O . ILE A 1 157 ? -14.931 7.152 18.509 1.00 95.19 157 ILE A O 1
ATOM 1316 N N . GLU A 1 158 ? -14.411 8.858 17.147 1.00 96.06 158 GLU A N 1
ATOM 1317 C CA . GLU A 1 158 ? -15.031 9.892 17.980 1.00 96.06 158 GLU A CA 1
ATOM 1318 C C . GLU A 1 158 ? -16.545 9.665 18.128 1.00 96.06 158 GLU A C 1
ATOM 1320 O O . GLU A 1 158 ? -17.070 9.676 19.244 1.00 96.06 158 GLU A O 1
ATOM 1325 N N . GLN A 1 159 ? -17.239 9.340 17.032 1.00 95.81 159 GLN A N 1
ATOM 1326 C CA . GLN A 1 159 ? -18.668 9.006 17.051 1.00 95.81 159 GLN A CA 1
ATOM 1327 C C . GLN A 1 159 ? -18.974 7.787 17.931 1.00 95.81 159 GLN A C 1
ATOM 1329 O O . GLN A 1 159 ? -19.876 7.846 18.772 1.00 95.81 159 GLN A O 1
ATOM 1334 N N . PHE A 1 160 ? -18.223 6.692 17.780 1.00 96.12 160 PHE A N 1
ATOM 1335 C CA . PHE A 1 160 ? -18.399 5.505 18.623 1.00 96.12 160 PHE A CA 1
ATOM 1336 C C . PHE A 1 160 ? -18.073 5.791 20.088 1.00 96.12 160 PHE A C 1
ATOM 1338 O O . PHE A 1 160 ? -18.798 5.343 20.977 1.00 96.12 160 PHE A O 1
ATOM 1345 N N . THR A 1 161 ? -17.028 6.576 20.350 1.00 95.62 161 THR A N 1
ATOM 1346 C CA . THR A 1 161 ? -16.658 6.987 21.709 1.00 95.62 161 THR A CA 1
ATOM 1347 C C . THR A 1 161 ? -17.802 7.761 22.361 1.00 95.62 161 THR A C 1
ATOM 1349 O O . THR A 1 161 ? -18.194 7.444 23.485 1.00 95.62 161 THR A O 1
ATOM 1352 N N . GLN A 1 162 ? -18.418 8.702 21.640 1.00 95.38 162 GLN A N 1
ATOM 1353 C CA . GLN A 1 162 ? -19.564 9.456 22.146 1.00 95.38 162 GLN A CA 1
ATOM 1354 C C . GLN A 1 162 ? -20.781 8.558 22.418 1.00 95.38 162 GLN A C 1
ATOM 1356 O O . GLN A 1 162 ? -21.455 8.723 23.436 1.00 95.38 162 GLN A O 1
ATOM 1361 N N . GLN A 1 163 ? -21.056 7.576 21.554 1.00 94.50 163 GLN A N 1
ATOM 1362 C CA . GLN A 1 163 ? -22.133 6.607 21.786 1.00 94.50 163 GLN A CA 1
ATOM 1363 C C . GLN A 1 163 ? -21.898 5.775 23.053 1.00 94.50 163 GLN A C 1
ATOM 1365 O O . GLN A 1 163 ? -22.824 5.607 23.848 1.00 94.50 163 GLN A O 1
ATOM 1370 N N . ILE A 1 164 ? -20.668 5.299 23.275 1.00 94.38 164 ILE A N 1
ATOM 1371 C CA . ILE A 1 164 ? -20.298 4.550 24.486 1.00 94.38 164 ILE A CA 1
ATOM 1372 C C . ILE A 1 164 ? -20.518 5.410 25.735 1.00 94.38 164 ILE A C 1
ATOM 1374 O O . ILE A 1 164 ? -21.134 4.946 26.697 1.00 94.38 164 ILE A O 1
ATOM 1378 N N . VAL A 1 165 ? -20.072 6.671 25.710 1.00 96.12 165 VAL A N 1
ATOM 1379 C CA . VAL A 1 165 ? -20.277 7.615 26.820 1.00 96.12 165 VAL A CA 1
ATOM 1380 C C . VAL A 1 165 ? -21.768 7.807 27.107 1.00 96.12 165 VAL A C 1
ATOM 1382 O O . VAL A 1 165 ? -22.177 7.706 28.264 1.00 96.12 165 VAL A O 1
ATOM 1385 N N . ASN A 1 166 ? -22.595 8.002 26.078 1.00 94.81 166 ASN A N 1
ATOM 1386 C CA . ASN A 1 166 ? -24.041 8.176 26.243 1.00 94.81 166 ASN A CA 1
ATOM 1387 C C . ASN A 1 166 ? -24.701 6.936 26.874 1.00 94.81 166 ASN A C 1
ATOM 1389 O O . ASN A 1 166 ? -25.509 7.062 27.794 1.00 94.81 166 ASN A O 1
ATOM 1393 N N . VAL A 1 167 ? -24.341 5.728 26.423 1.00 93.88 167 VAL A N 1
ATOM 1394 C CA . VAL A 1 167 ? -24.854 4.473 27.003 1.00 93.88 167 VAL A CA 1
ATOM 1395 C C . VAL A 1 167 ? -24.440 4.333 28.467 1.00 93.88 167 VAL A C 1
ATOM 1397 O O . VAL A 1 167 ? -25.263 3.968 29.309 1.00 93.88 167 VAL A O 1
ATOM 1400 N N . GLN A 1 168 ? -23.191 4.667 28.797 1.00 93.06 168 GLN A N 1
ATOM 1401 C CA . GLN A 1 168 ? -22.706 4.620 30.173 1.00 93.06 168 GLN A CA 1
ATOM 1402 C C . GLN A 1 168 ? -23.443 5.623 31.072 1.00 93.06 168 GLN A C 1
ATOM 1404 O O . GLN A 1 168 ? -23.821 5.276 32.191 1.00 93.06 168 GLN A O 1
ATOM 1409 N N . GLN A 1 169 ? -23.702 6.838 30.582 1.00 93.69 169 GLN A N 1
ATOM 1410 C CA . GLN A 1 169 ? -24.487 7.843 31.303 1.00 93.69 169 GLN A CA 1
ATOM 1411 C C . GLN A 1 169 ? -25.923 7.372 31.554 1.00 93.69 169 GLN A C 1
ATOM 1413 O O . GLN A 1 169 ? -26.397 7.468 32.685 1.00 93.69 169 GLN A O 1
ATOM 1418 N N . MET A 1 170 ? -26.595 6.796 30.550 1.00 92.69 170 MET A N 1
ATOM 1419 C CA . MET A 1 170 ? -27.943 6.234 30.720 1.00 92.69 170 MET A CA 1
ATOM 1420 C C . MET A 1 170 ? -27.968 5.099 31.748 1.00 92.69 170 MET A C 1
ATOM 1422 O O . MET A 1 170 ? -28.858 5.052 32.597 1.00 92.69 170 MET A O 1
ATOM 1426 N N . LYS A 1 171 ? -26.974 4.202 31.711 1.00 91.88 171 LYS A N 1
ATOM 1427 C CA . LYS A 1 171 ? -26.841 3.117 32.691 1.00 91.88 171 LYS A CA 1
ATOM 1428 C C . LYS A 1 171 ? -26.667 3.660 34.109 1.00 91.88 171 LYS A C 1
ATOM 1430 O O . LYS A 1 171 ? -27.321 3.169 35.029 1.00 91.88 171 LYS A O 1
ATOM 1435 N N . ASN A 1 172 ? -25.800 4.654 34.287 1.00 91.88 172 ASN A N 1
ATOM 1436 C CA . ASN A 1 172 ? -25.567 5.270 35.590 1.00 91.88 172 ASN A CA 1
ATOM 1437 C C . ASN A 1 172 ? -26.843 5.955 36.100 1.00 91.88 172 ASN A C 1
ATOM 1439 O O . ASN A 1 172 ? -27.270 5.661 37.209 1.00 91.88 172 ASN A O 1
ATOM 1443 N N . ALA A 1 173 ? -27.525 6.742 35.261 1.00 92.62 173 ALA A N 1
ATOM 1444 C CA . ALA A 1 173 ? -28.781 7.401 35.623 1.00 92.62 173 ALA A CA 1
ATOM 1445 C C . ALA A 1 173 ? -29.876 6.402 36.037 1.00 92.62 173 ALA A C 1
ATOM 1447 O O . ALA A 1 173 ? -30.555 6.600 37.043 1.00 92.62 173 ALA A O 1
ATOM 1448 N N . HIS A 1 174 ? -30.022 5.292 35.305 1.00 93.50 174 HIS A N 1
ATOM 1449 C CA . HIS A 1 174 ? -30.953 4.227 35.682 1.00 93.50 174 HIS A CA 1
ATOM 1450 C C . HIS A 1 174 ? -30.550 3.557 37.005 1.00 93.50 174 HIS A C 1
ATOM 1452 O O . HIS A 1 174 ? -31.402 3.227 37.827 1.00 93.50 174 HIS A O 1
ATOM 1458 N N . THR A 1 175 ? -29.249 3.353 37.227 1.00 91.00 175 THR A N 1
ATOM 1459 C CA . THR A 1 175 ? -28.734 2.787 38.482 1.00 91.00 175 THR A CA 1
ATOM 1460 C C . THR A 1 175 ? -29.056 3.707 39.656 1.00 91.00 175 THR A C 1
ATOM 1462 O O . THR A 1 175 ? -29.626 3.243 40.641 1.00 91.00 175 THR A O 1
ATOM 1465 N N . ASP A 1 176 ? -28.791 5.006 39.522 1.00 93.00 176 ASP A N 1
ATOM 1466 C CA . ASP A 1 176 ? -29.094 6.013 40.541 1.00 93.00 176 ASP A CA 1
ATOM 1467 C C . ASP A 1 176 ? -30.598 6.074 40.840 1.00 93.00 176 ASP A C 1
ATOM 1469 O O . ASP A 1 176 ? -31.002 6.142 42.001 1.00 93.00 176 ASP A O 1
ATOM 1473 N N . GLN A 1 177 ? -31.444 5.961 39.810 1.00 94.44 177 GLN A N 1
ATOM 1474 C CA . GLN A 1 177 ? -32.896 5.911 39.973 1.00 94.44 177 GLN A CA 1
ATOM 1475 C C . GLN A 1 177 ? -33.347 4.679 40.776 1.00 94.44 177 GLN A C 1
ATOM 1477 O O . GLN A 1 177 ? -34.144 4.806 41.708 1.00 94.44 177 GLN A O 1
ATOM 1482 N N . VAL A 1 178 ? -32.835 3.488 40.445 1.00 94.31 178 VAL A N 1
ATOM 1483 C CA . VAL A 1 178 ? -33.159 2.245 41.168 1.00 94.31 178 VAL A CA 1
ATOM 1484 C C . VAL A 1 178 ? -32.668 2.309 42.613 1.00 94.31 178 VAL A C 1
ATOM 1486 O O . VAL A 1 178 ? -33.412 1.954 43.529 1.00 94.31 178 VAL A O 1
ATOM 1489 N N . VAL A 1 179 ? -31.446 2.797 42.834 1.00 94.31 179 VAL A N 1
ATOM 1490 C CA . VAL A 1 179 ? -30.882 2.981 44.179 1.00 94.31 179 VAL A CA 1
ATOM 1491 C C . VAL A 1 179 ? -31.726 3.965 44.987 1.00 94.31 179 VAL A C 1
ATOM 1493 O O . VAL A 1 179 ? -32.025 3.689 46.150 1.00 94.31 179 VAL A O 1
ATOM 1496 N N . GLY A 1 180 ? -32.176 5.067 44.383 1.00 93.62 180 GLY A N 1
ATOM 1497 C CA . GLY A 1 180 ? -33.067 6.036 45.024 1.00 93.62 180 GLY A CA 1
ATOM 1498 C C . GLY A 1 180 ? -34.391 5.415 45.476 1.00 93.62 180 GLY A C 1
ATOM 1499 O O . GLY A 1 180 ? -34.774 5.561 46.638 1.00 93.62 180 GLY A O 1
ATOM 1500 N N . LEU A 1 181 ? -35.053 4.652 44.598 1.00 94.94 181 LEU A N 1
ATOM 1501 C CA . LEU A 1 181 ? -36.308 3.957 44.916 1.00 94.94 181 LEU A CA 1
ATOM 1502 C C . LEU A 1 181 ? -36.135 2.914 46.028 1.00 94.94 181 LEU A C 1
ATOM 1504 O O . LEU A 1 181 ? -36.941 2.864 46.959 1.00 94.94 181 LEU A O 1
ATOM 1508 N N . LEU A 1 182 ? -35.076 2.102 45.965 1.00 93.56 182 LEU A N 1
ATOM 1509 C CA . LEU A 1 182 ? -34.780 1.109 47.001 1.00 93.56 182 LEU A CA 1
ATOM 1510 C C . LEU A 1 182 ? -34.482 1.773 48.345 1.00 93.56 182 LEU A C 1
ATOM 1512 O O . LEU A 1 182 ? -34.995 1.331 49.370 1.00 93.56 182 LEU A O 1
ATOM 1516 N N . THR A 1 183 ? -33.706 2.857 48.345 1.00 93.62 183 THR A N 1
ATOM 1517 C CA . THR A 1 183 ? -33.379 3.614 49.561 1.00 93.62 183 THR A CA 1
ATOM 1518 C C . THR A 1 183 ? -34.641 4.187 50.201 1.00 93.62 183 THR A C 1
ATOM 1520 O O . THR A 1 183 ? -34.832 4.066 51.412 1.00 93.62 183 THR A O 1
ATOM 1523 N N . GLN A 1 184 ? -35.545 4.747 49.393 1.00 94.44 184 GLN A N 1
ATOM 1524 C CA . GLN A 1 184 ? -36.835 5.243 49.866 1.00 94.44 184 GLN A CA 1
ATOM 1525 C C . GLN A 1 184 ? -37.688 4.117 50.466 1.00 94.44 184 GLN A C 1
ATOM 1527 O O . GLN A 1 184 ? -38.226 4.273 51.563 1.00 94.44 184 GLN A O 1
ATOM 1532 N N . HIS A 1 185 ? -37.789 2.974 49.782 1.00 93.94 185 HIS A N 1
ATOM 1533 C CA . HIS A 1 185 ? -38.581 1.841 50.259 1.00 93.94 185 HIS A CA 1
ATOM 1534 C C . HIS A 1 185 ? -38.022 1.248 51.562 1.00 93.94 185 HIS A C 1
ATOM 1536 O O . HIS A 1 185 ? -38.778 0.975 52.495 1.00 93.94 185 HIS A O 1
ATOM 1542 N N . LEU A 1 186 ? -36.697 1.102 51.660 1.00 92.44 186 LEU A N 1
ATOM 1543 C CA . LEU A 1 186 ? -36.028 0.644 52.879 1.00 92.44 186 LEU A CA 1
ATOM 1544 C C . LEU A 1 186 ? -36.247 1.615 54.041 1.00 92.44 186 LEU A C 1
ATOM 1546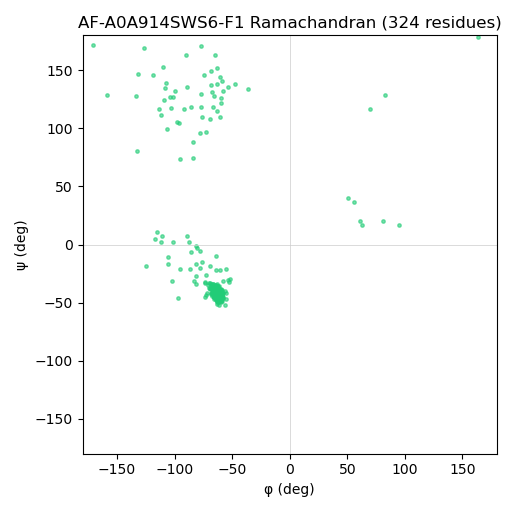 O O . LEU A 1 186 ? -36.529 1.176 55.153 1.00 92.44 186 LEU A O 1
ATOM 1550 N N . SER A 1 187 ? -36.182 2.926 53.793 1.00 93.00 187 SER A N 1
ATOM 1551 C CA . SER A 1 187 ? -36.467 3.936 54.816 1.00 93.00 187 SER A CA 1
ATOM 1552 C C . SER A 1 187 ? -37.901 3.823 55.347 1.00 93.00 187 SER A C 1
ATOM 1554 O O . SER A 1 187 ? -38.097 3.807 56.561 1.00 93.00 187 SER A O 1
ATOM 1556 N N . GLN A 1 188 ? -38.888 3.657 54.459 1.00 93.19 188 GLN A N 1
ATOM 1557 C CA . GLN A 1 188 ? -40.290 3.455 54.846 1.00 93.19 188 GLN A CA 1
ATOM 1558 C C . GLN A 1 188 ? -40.478 2.184 55.680 1.00 93.19 188 GLN A C 1
ATOM 1560 O O . GLN A 1 188 ? -41.134 2.214 56.721 1.00 93.19 188 GLN A O 1
ATOM 1565 N N . ARG A 1 189 ? -39.872 1.070 55.255 1.00 91.75 189 ARG A N 1
ATOM 1566 C CA . ARG A 1 189 ? -39.945 -0.206 55.980 1.00 91.75 189 ARG A CA 1
ATOM 1567 C C . ARG A 1 189 ? -39.275 -0.136 57.348 1.00 91.75 189 ARG A C 1
ATOM 1569 O O . ARG A 1 189 ? -39.823 -0.671 58.305 1.00 91.75 189 ARG A O 1
ATOM 1576 N N . ASN A 1 190 ? -38.146 0.559 57.467 1.00 91.06 190 ASN A N 1
ATOM 1577 C CA . ASN A 1 190 ? -37.481 0.752 58.755 1.00 91.06 190 ASN A CA 1
ATOM 1578 C C . ASN A 1 190 ? -38.351 1.558 59.730 1.00 91.06 190 ASN A C 1
ATOM 1580 O O . ASN A 1 190 ? -38.498 1.149 60.878 1.00 91.06 190 ASN A O 1
ATOM 1584 N N . GLN A 1 191 ? -38.997 2.634 59.269 1.00 93.31 191 GLN A N 1
ATOM 1585 C CA . GLN A 1 191 ? -39.943 3.397 60.097 1.00 93.31 191 GLN A CA 1
ATOM 1586 C C . GLN A 1 191 ? -41.134 2.540 60.559 1.00 93.31 191 GLN A C 1
ATOM 1588 O O . GLN A 1 191 ? -41.581 2.644 61.700 1.00 93.31 191 GLN A O 1
ATOM 1593 N N . GLU A 1 192 ? -41.644 1.668 59.687 1.00 93.69 192 GLU A N 1
ATOM 1594 C CA . GLU A 1 192 ? -42.728 0.738 60.016 1.00 93.69 192 GLU A CA 1
ATOM 1595 C C . GLU A 1 192 ? -42.300 -0.284 61.083 1.00 93.69 192 GLU A C 1
ATOM 1597 O O . GLU A 1 192 ? -43.029 -0.511 62.050 1.00 93.69 192 GLU A O 1
ATOM 1602 N N . VAL A 1 193 ? -41.093 -0.844 60.961 1.00 91.69 193 VAL A N 1
ATOM 1603 C CA . VAL A 1 193 ? -40.517 -1.758 61.961 1.00 91.69 193 VAL A CA 1
ATOM 1604 C C . VAL A 1 193 ? -40.326 -1.061 63.307 1.00 91.69 193 VAL A C 1
ATOM 1606 O O . VAL A 1 193 ? -40.675 -1.634 64.341 1.00 91.69 193 VAL A O 1
ATOM 1609 N N . GLU A 1 194 ? -39.814 0.171 63.321 1.00 93.38 194 GLU A N 1
ATOM 1610 C CA . GLU A 1 194 ? -39.660 0.959 64.550 1.00 93.38 194 GLU A CA 1
ATOM 1611 C C . GLU A 1 194 ? -41.006 1.185 65.244 1.00 93.38 194 GLU A C 1
ATOM 1613 O O . GLU A 1 194 ? -41.121 0.972 66.455 1.00 93.38 194 GLU A O 1
ATOM 1618 N N . ARG A 1 195 ? -42.046 1.527 64.473 1.00 94.69 195 ARG A N 1
ATOM 1619 C CA . ARG A 1 195 ? -43.407 1.701 64.988 1.00 94.69 195 ARG A CA 1
ATOM 1620 C C . ARG A 1 195 ? -43.960 0.411 65.596 1.00 94.69 195 ARG A C 1
ATOM 1622 O O . ARG A 1 195 ? -44.380 0.420 66.748 1.00 94.69 195 ARG A O 1
ATOM 1629 N N . LEU A 1 196 ? -43.913 -0.701 64.862 1.00 92.31 196 LEU A N 1
ATOM 1630 C CA . LEU A 1 196 ? -44.407 -1.996 65.352 1.00 92.31 196 LEU A CA 1
ATOM 1631 C C . LEU A 1 196 ? -43.643 -2.472 66.593 1.00 92.31 196 LEU A C 1
ATOM 1633 O O . LEU A 1 196 ? -44.223 -3.058 67.506 1.00 92.31 196 LEU A O 1
ATOM 1637 N N . THR A 1 197 ? -42.342 -2.190 66.652 1.00 91.56 197 THR A N 1
ATOM 1638 C CA . THR A 1 197 ? -41.511 -2.499 67.820 1.00 91.56 197 THR A CA 1
ATOM 1639 C C . THR A 1 197 ? -41.952 -1.694 69.044 1.00 91.56 197 THR A C 1
ATOM 1641 O O . THR A 1 197 ? -41.969 -2.230 70.153 1.00 91.56 197 THR A O 1
ATOM 1644 N N . ALA A 1 198 ? -42.312 -0.419 68.868 1.00 92.50 198 ALA A N 1
ATOM 1645 C CA . ALA A 1 198 ? -42.854 0.403 69.947 1.00 92.50 198 ALA A CA 1
ATOM 1646 C C . ALA A 1 198 ? -44.219 -0.119 70.425 1.00 92.50 198 ALA A C 1
ATOM 1648 O O . ALA A 1 198 ? -44.422 -0.278 71.629 1.00 92.50 198 ALA A O 1
ATOM 1649 N N . ASP A 1 199 ? -45.110 -0.468 69.494 1.00 93.56 199 ASP A N 1
ATOM 1650 C CA . ASP A 1 199 ? -46.439 -1.004 69.808 1.00 93.56 199 ASP A CA 1
ATOM 1651 C C . ASP A 1 199 ? -46.350 -2.327 70.592 1.00 93.56 199 ASP A C 1
ATOM 1653 O O . ASP A 1 199 ? -47.016 -2.496 71.616 1.00 93.56 199 ASP A O 1
ATOM 1657 N N . LEU A 1 200 ? -45.461 -3.243 70.186 1.00 92.12 200 LEU A N 1
ATOM 1658 C CA . LEU A 1 200 ? -45.218 -4.498 70.909 1.00 92.12 200 LEU A CA 1
ATOM 1659 C C . LEU A 1 200 ? -44.695 -4.275 72.331 1.00 92.12 200 LEU A C 1
ATOM 1661 O O . LEU A 1 200 ? -45.107 -4.981 73.253 1.00 92.12 200 LEU A O 1
ATOM 1665 N N . LYS A 1 201 ? -43.797 -3.302 72.530 1.00 91.88 201 LYS A N 1
ATOM 1666 C CA . LYS A 1 201 ? -43.296 -2.960 73.870 1.00 91.88 201 LYS A CA 1
ATOM 1667 C C . LYS A 1 201 ? -44.424 -2.471 74.772 1.00 91.88 201 LYS A C 1
ATOM 1669 O O . LYS A 1 201 ? -44.512 -2.932 75.907 1.00 91.88 201 LYS A O 1
ATOM 1674 N N . ASN A 1 202 ? -45.293 -1.601 74.258 1.00 91.56 202 ASN A N 1
ATOM 1675 C CA . ASN A 1 202 ? -46.435 -1.084 75.012 1.00 91.56 202 ASN A CA 1
ATOM 1676 C C . ASN A 1 202 ? -47.380 -2.217 75.439 1.00 91.56 202 ASN A C 1
ATOM 1678 O O . ASN A 1 202 ? -47.682 -2.341 76.624 1.00 91.56 202 ASN A O 1
ATOM 1682 N N . LEU A 1 203 ? -47.753 -3.103 74.508 1.00 88.56 203 LEU A N 1
ATOM 1683 C CA . LEU A 1 203 ? -48.592 -4.271 74.805 1.00 88.56 203 LEU A CA 1
ATOM 1684 C C . LEU A 1 203 ? -47.961 -5.196 75.853 1.00 88.56 203 LEU A C 1
ATOM 1686 O O . LEU A 1 203 ? -48.646 -5.690 76.748 1.00 88.56 203 LEU A O 1
ATOM 1690 N N . HIS A 1 204 ? -46.648 -5.423 75.773 1.00 83.06 204 HIS A N 1
ATOM 1691 C CA . HIS A 1 204 ? -45.945 -6.239 76.759 1.00 83.06 204 HIS A CA 1
ATOM 1692 C C . HIS A 1 204 ? -45.991 -5.613 78.162 1.00 83.06 204 HIS A C 1
ATOM 1694 O O . HIS A 1 204 ? -46.214 -6.315 79.150 1.00 83.06 204 HIS A O 1
ATOM 1700 N N . THR A 1 205 ? -45.818 -4.292 78.263 1.00 85.62 205 THR A N 1
ATOM 1701 C CA . THR A 1 205 ? -45.940 -3.567 79.535 1.00 85.62 205 THR A CA 1
ATOM 1702 C C . THR A 1 205 ? -47.360 -3.644 80.100 1.00 85.62 205 THR A C 1
ATOM 1704 O O . THR A 1 205 ? -47.522 -3.911 81.290 1.00 85.62 205 THR A O 1
ATOM 1707 N N . GLU A 1 206 ? -48.387 -3.467 79.266 1.00 86.00 206 GLU A N 1
ATOM 1708 C CA . GLU A 1 206 ? -49.792 -3.593 79.679 1.00 86.00 206 GLU A CA 1
ATOM 1709 C C . GLU A 1 206 ? -50.111 -4.991 80.223 1.00 86.00 206 GLU A C 1
ATOM 1711 O O . GLU A 1 206 ? -50.712 -5.120 81.293 1.00 86.00 206 GLU A O 1
ATOM 1716 N N . PHE A 1 207 ? -49.652 -6.038 79.532 1.00 80.25 207 PHE A N 1
ATOM 1717 C CA . PHE A 1 207 ? -49.842 -7.421 79.962 1.00 80.25 207 PHE A CA 1
ATOM 1718 C C . PHE A 1 207 ? -49.193 -7.699 81.327 1.00 80.25 207 PHE A C 1
ATOM 1720 O O . PHE A 1 207 ? -49.844 -8.236 82.226 1.00 80.25 207 PHE A O 1
ATOM 1727 N N . ASN A 1 208 ? -47.936 -7.286 81.519 1.00 75.75 208 ASN A N 1
ATOM 1728 C CA . ASN A 1 208 ? -47.224 -7.507 82.782 1.00 75.75 208 ASN A CA 1
ATOM 1729 C C . ASN A 1 208 ? -47.882 -6.763 83.954 1.00 75.75 208 ASN A C 1
ATOM 1731 O O . ASN A 1 208 ? -48.065 -7.344 85.023 1.00 75.75 208 ASN A O 1
ATOM 1735 N N . ASN A 1 209 ? -48.325 -5.519 83.741 1.00 77.81 209 ASN A N 1
ATOM 1736 C CA . ASN A 1 209 ? -49.047 -4.757 84.763 1.00 77.81 209 ASN A CA 1
ATOM 1737 C C . ASN A 1 209 ? -50.358 -5.450 85.181 1.00 77.81 209 ASN A C 1
ATOM 1739 O O . ASN A 1 209 ? -50.719 -5.452 86.361 1.00 77.81 209 ASN A O 1
ATOM 1743 N N . SER A 1 210 ? -51.072 -6.060 84.228 1.00 76.81 210 SER A N 1
ATOM 1744 C CA . SER A 1 210 ? -52.288 -6.832 84.511 1.00 76.81 210 SER A CA 1
ATOM 1745 C C . SER A 1 210 ? -51.988 -8.091 85.335 1.00 76.81 210 SER A C 1
ATOM 1747 O O . SER A 1 210 ? -52.663 -8.360 86.334 1.00 76.81 210 SER A O 1
ATOM 1749 N N . LYS A 1 211 ? -50.923 -8.820 84.978 1.00 71.69 211 LYS A N 1
ATOM 1750 C CA . LYS A 1 211 ? -50.471 -10.017 85.700 1.00 71.69 211 LYS A CA 1
ATOM 1751 C C . LYS A 1 211 ? -50.104 -9.717 87.157 1.00 71.69 211 LYS A C 1
ATOM 1753 O O . LYS A 1 211 ? -50.566 -10.414 88.062 1.00 71.69 211 LYS A O 1
ATOM 1758 N N . ASP A 1 212 ? -49.350 -8.648 87.405 1.00 71.25 212 ASP A N 1
ATOM 1759 C CA . ASP A 1 212 ? -48.953 -8.247 88.762 1.00 71.25 212 ASP A CA 1
ATOM 1760 C C . ASP A 1 212 ? -50.158 -7.855 89.637 1.00 71.25 212 ASP A C 1
ATOM 1762 O O . ASP A 1 212 ? -50.198 -8.148 90.841 1.00 71.25 212 ASP A O 1
ATOM 1766 N N . SER A 1 213 ? -51.185 -7.245 89.034 1.00 72.00 213 SER A N 1
ATOM 1767 C CA . SER A 1 213 ? -52.450 -6.932 89.709 1.00 72.00 213 SER A CA 1
ATOM 1768 C C . SER A 1 213 ? -53.191 -8.198 90.154 1.00 72.00 213 SER A C 1
ATOM 1770 O O . SER A 1 213 ? -53.605 -8.301 91.314 1.00 72.00 213 SER A O 1
ATOM 1772 N N . PHE A 1 214 ? -53.288 -9.199 89.271 1.00 69.00 214 PHE A N 1
ATOM 1773 C CA . PHE A 1 214 ? -53.918 -10.486 89.577 1.00 69.00 214 PHE A CA 1
ATOM 1774 C C . PHE A 1 214 ? -53.222 -11.189 90.749 1.00 69.00 214 PHE A C 1
ATOM 1776 O O . PHE A 1 214 ? -53.869 -11.564 91.728 1.00 69.00 214 PHE A O 1
ATOM 1783 N N . VAL A 1 215 ? -51.889 -11.288 90.710 1.00 68.06 215 VAL A N 1
ATOM 1784 C CA . VAL A 1 215 ? -51.098 -11.895 91.795 1.00 68.06 215 VAL A CA 1
ATOM 1785 C C . VAL A 1 215 ? -51.298 -11.146 93.119 1.00 68.06 215 VAL A C 1
ATOM 1787 O O . VAL A 1 215 ? -51.400 -11.768 94.178 1.00 68.06 215 VAL A O 1
ATOM 1790 N N . THR A 1 216 ? -51.396 -9.815 93.085 1.00 70.56 216 THR A N 1
ATOM 1791 C CA . THR A 1 216 ? -51.617 -8.991 94.284 1.00 70.56 216 THR A CA 1
ATOM 1792 C C . THR A 1 216 ? -52.974 -9.264 94.938 1.00 70.56 216 THR A C 1
ATOM 1794 O O . THR A 1 216 ? -53.043 -9.390 96.163 1.00 70.56 216 THR A O 1
ATOM 1797 N N . TYR A 1 217 ? -54.042 -9.425 94.151 1.00 68.81 217 TYR A N 1
ATOM 1798 C CA . TYR A 1 217 ? -55.387 -9.699 94.669 1.00 68.81 217 TYR A CA 1
ATOM 1799 C C . TYR A 1 217 ? -55.453 -11.008 95.477 1.00 68.81 217 TYR A C 1
ATOM 1801 O O . TYR A 1 217 ? -56.014 -11.044 96.573 1.00 68.81 217 TYR A O 1
ATOM 1809 N N . PHE A 1 218 ? -54.805 -12.072 94.996 1.00 66.31 218 PHE A N 1
ATOM 1810 C CA . PHE A 1 218 ? -54.819 -13.385 95.656 1.00 66.31 218 PHE A CA 1
ATOM 1811 C C . PHE A 1 218 ? -53.837 -13.531 96.833 1.00 66.31 218 PHE A C 1
ATOM 1813 O O . PHE A 1 218 ? -53.850 -14.558 97.519 1.00 66.31 218 PHE A O 1
ATOM 1820 N N . LYS A 1 219 ? -53.017 -12.510 97.121 1.00 65.75 219 LYS A N 1
ATOM 1821 C CA . LYS A 1 219 ? -52.200 -12.439 98.349 1.00 65.75 219 LYS A CA 1
ATOM 1822 C C . LYS A 1 219 ? -52.986 -11.948 99.571 1.00 65.75 219 LYS A C 1
ATOM 1824 O O . LYS A 1 219 ? -52.615 -12.259 100.704 1.00 65.75 219 LYS A O 1
ATOM 1829 N N . ALA A 1 220 ? -54.034 -11.150 99.374 1.00 63.34 220 ALA A N 1
ATOM 1830 C CA . ALA A 1 220 ? -54.706 -10.423 100.449 1.00 63.34 220 ALA A CA 1
ATOM 1831 C C . ALA A 1 220 ? -55.760 -11.279 101.171 1.00 63.34 220 ALA A C 1
ATOM 1833 O O . ALA A 1 220 ? -56.928 -11.227 100.802 1.00 63.34 220 ALA A O 1
ATOM 1834 N N . LYS A 1 221 ? -55.351 -12.033 102.207 1.00 60.09 221 LYS A N 1
ATOM 1835 C CA . LYS A 1 221 ? -56.189 -12.991 102.963 1.00 60.09 221 LYS A CA 1
ATOM 1836 C C . LYS A 1 221 ? -57.651 -12.519 103.155 1.00 60.09 221 LYS A C 1
ATOM 1838 O O . LYS A 1 221 ? -57.851 -11.385 103.602 1.00 60.09 221 LYS A O 1
ATOM 1843 N N . PRO A 1 222 ? -58.666 -13.382 102.928 1.00 63.47 222 PRO A N 1
ATOM 1844 C CA . PRO A 1 222 ? -60.058 -13.030 103.186 1.00 63.47 222 PRO A CA 1
ATOM 1845 C C . PRO A 1 222 ? -60.235 -12.656 104.663 1.00 63.47 222 PRO A C 1
ATOM 1847 O O . PRO A 1 222 ? -59.628 -13.277 105.541 1.00 63.47 222 PRO A O 1
ATOM 1850 N N . LYS A 1 223 ? -61.049 -11.637 104.957 1.00 61.25 223 LYS A N 1
ATOM 1851 C CA . LYS A 1 223 ? -61.358 -11.259 106.344 1.00 61.25 223 LYS A CA 1
ATOM 1852 C C . LYS A 1 223 ? -62.091 -12.423 107.025 1.00 61.25 223 LYS A C 1
ATOM 1854 O O . LYS A 1 223 ? -63.180 -12.810 106.608 1.00 61.25 223 LYS A O 1
ATOM 1859 N N . ASN A 1 224 ? -61.458 -13.017 108.036 1.00 58.44 224 ASN A N 1
ATOM 1860 C CA . ASN A 1 224 ? -61.979 -14.166 108.778 1.00 58.44 224 ASN A CA 1
ATOM 1861 C C . ASN A 1 224 ? -62.941 -13.700 109.881 1.00 58.44 224 ASN A C 1
ATOM 1863 O O . ASN A 1 224 ? -62.587 -13.744 111.056 1.00 58.44 224 ASN A O 1
ATOM 1867 N N . ASP A 1 225 ? -64.152 -13.293 109.507 1.00 55.50 225 ASP A N 1
ATOM 1868 C CA . ASP A 1 225 ? -65.154 -12.820 110.478 1.00 55.50 225 ASP A CA 1
ATOM 1869 C C . ASP A 1 225 ? -66.221 -13.886 110.805 1.00 55.50 225 ASP A C 1
ATOM 1871 O O . ASP A 1 225 ? -67.146 -13.640 111.575 1.00 55.50 225 ASP A O 1
ATOM 1875 N N . ILE A 1 226 ? -66.103 -15.095 110.242 1.00 60.31 226 ILE A N 1
ATOM 1876 C CA . ILE A 1 226 ? -67.086 -16.168 110.436 1.00 60.31 226 ILE A CA 1
ATOM 1877 C C . ILE A 1 226 ? -66.591 -17.126 111.522 1.00 60.31 226 ILE A C 1
ATOM 1879 O O . ILE A 1 226 ? -65.695 -17.946 111.303 1.00 60.31 226 ILE A O 1
ATOM 1883 N N . GLU A 1 227 ? -67.196 -17.045 112.705 1.00 62.34 227 GLU A N 1
ATOM 1884 C CA . GLU A 1 227 ? -66.959 -18.002 113.782 1.00 62.34 227 GLU A CA 1
ATOM 1885 C C . GLU A 1 227 ? -67.557 -19.365 113.397 1.00 62.34 227 GLU A C 1
ATOM 1887 O O . GLU A 1 227 ? -68.772 -19.544 113.337 1.00 62.34 227 GLU A O 1
ATOM 1892 N N . ILE A 1 228 ? -66.695 -20.336 113.082 1.00 63.50 228 ILE A N 1
ATOM 1893 C CA . ILE A 1 228 ? -67.114 -21.657 112.601 1.00 63.50 228 ILE A CA 1
ATOM 1894 C C . ILE A 1 228 ? -67.862 -22.408 113.724 1.00 63.50 228 ILE A C 1
ATOM 1896 O O . ILE A 1 228 ? -67.241 -22.749 114.743 1.00 63.50 228 ILE A O 1
ATOM 1900 N N . PRO A 1 229 ? -69.153 -22.758 113.541 1.00 69.94 229 PRO A N 1
ATOM 1901 C CA . PRO A 1 229 ? -69.920 -23.523 114.519 1.00 69.94 229 PRO A CA 1
ATOM 1902 C C . PRO A 1 229 ? -69.221 -24.833 114.910 1.00 69.94 229 PRO A C 1
ATOM 1904 O O . PRO A 1 229 ? -68.754 -25.590 114.057 1.00 69.94 229 PRO A O 1
ATOM 1907 N N . LYS A 1 230 ? -69.180 -25.153 116.213 1.00 68.12 230 LYS A N 1
ATOM 1908 C CA . LYS A 1 230 ? -68.441 -26.320 116.752 1.00 68.12 230 LYS A CA 1
ATOM 1909 C C . LYS A 1 230 ? -68.804 -27.657 116.085 1.00 68.12 230 LYS A C 1
ATOM 1911 O O . LYS A 1 230 ? -67.937 -28.521 115.979 1.00 68.12 230 LYS A O 1
ATOM 1916 N N . HIS A 1 231 ? -70.044 -27.827 115.619 1.00 70.44 231 HIS A N 1
ATOM 1917 C CA . HIS A 1 231 ? -70.496 -29.048 114.942 1.00 70.44 231 HIS A CA 1
ATOM 1918 C C . HIS A 1 231 ? -69.931 -29.196 113.516 1.00 70.44 231 HIS A C 1
ATOM 1920 O O . HIS A 1 231 ? -69.720 -30.319 113.062 1.00 70.44 231 HIS A O 1
ATOM 1926 N N . LEU A 1 232 ? -69.596 -28.088 112.844 1.00 71.38 232 LEU A N 1
ATOM 1927 C CA . LEU A 1 232 ? -69.002 -28.092 111.503 1.00 71.38 232 LEU A CA 1
ATOM 1928 C C . LEU A 1 232 ? -67.492 -28.346 111.522 1.00 71.38 232 LEU A C 1
ATOM 1930 O O . LEU A 1 232 ? -66.940 -28.756 110.506 1.00 71.38 232 LEU A O 1
ATOM 1934 N N . LYS A 1 233 ? -66.814 -28.200 112.671 1.00 72.44 233 LYS A N 1
ATOM 1935 C CA . LYS A 1 233 ? -65.372 -28.496 112.786 1.00 72.44 233 LYS A CA 1
ATOM 1936 C C . LYS A 1 233 ? -65.034 -29.929 112.370 1.00 72.44 233 LYS A C 1
ATOM 1938 O O . LYS A 1 233 ? -64.054 -30.138 111.668 1.00 72.44 233 LYS A O 1
ATOM 1943 N N . LYS A 1 234 ? -65.873 -30.906 112.741 1.00 74.69 234 LYS A N 1
ATOM 1944 C CA . LYS A 1 234 ? -65.694 -32.310 112.323 1.00 74.69 234 LYS A CA 1
ATOM 1945 C C . LYS A 1 234 ? -65.838 -32.486 110.808 1.00 74.69 234 LYS A C 1
ATOM 1947 O O . LYS A 1 234 ? -65.107 -33.274 110.219 1.00 74.69 234 LYS A O 1
ATOM 1952 N N . ILE A 1 235 ? -66.761 -31.750 110.190 1.00 76.06 235 ILE A N 1
ATOM 1953 C CA . ILE A 1 235 ? -67.009 -31.793 108.743 1.00 76.06 235 ILE A CA 1
ATOM 1954 C C . ILE A 1 235 ? -65.854 -31.130 107.987 1.00 76.06 235 ILE A C 1
ATOM 1956 O O . ILE A 1 235 ? -65.387 -31.679 106.999 1.00 76.06 235 ILE A O 1
ATOM 1960 N N . ILE A 1 236 ? -65.337 -30.005 108.483 1.00 73.75 236 ILE A N 1
ATOM 1961 C CA . ILE A 1 236 ? -64.205 -29.291 107.879 1.00 73.75 236 ILE A CA 1
ATOM 1962 C C . ILE A 1 236 ? -62.912 -30.102 107.984 1.00 73.75 236 ILE A C 1
ATOM 1964 O O . ILE A 1 236 ? -62.176 -30.174 107.009 1.00 73.75 236 ILE A O 1
ATOM 1968 N N . GLU A 1 237 ? -62.641 -30.757 109.118 1.00 77.56 237 GLU A N 1
ATOM 1969 C CA . GLU A 1 237 ? -61.482 -31.656 109.249 1.00 77.56 237 GLU A CA 1
ATOM 1970 C C . GLU A 1 237 ? -61.578 -32.848 108.290 1.00 77.56 237 GLU A C 1
ATOM 1972 O O . GLU A 1 237 ? -60.592 -33.221 107.653 1.00 77.56 237 GLU A O 1
ATOM 1977 N N . LYS A 1 238 ? -62.784 -33.406 108.123 1.00 79.75 238 LYS A N 1
ATOM 1978 C CA . LYS A 1 238 ? -63.031 -34.446 107.122 1.00 79.75 238 LYS A CA 1
ATOM 1979 C C . LYS A 1 238 ? -62.806 -33.916 105.701 1.00 79.75 238 LYS A C 1
ATOM 1981 O O . LYS A 1 238 ? -62.047 -34.514 104.953 1.00 79.75 238 LYS A O 1
ATOM 1986 N N . ALA A 1 239 ? -63.373 -32.765 105.349 1.00 75.44 239 ALA A N 1
ATOM 1987 C CA . ALA A 1 239 ? -63.224 -32.166 104.022 1.00 75.44 239 ALA A CA 1
ATOM 1988 C C . ALA A 1 239 ? -61.773 -31.742 103.719 1.00 75.44 239 ALA A C 1
ATOM 1990 O O . ALA A 1 239 ? -61.304 -31.885 102.594 1.00 75.44 239 ALA A O 1
ATOM 1991 N N . LYS A 1 240 ? -61.021 -31.283 104.724 1.00 79.94 240 LYS A N 1
ATOM 1992 C CA . LYS A 1 240 ? -59.582 -31.014 104.621 1.00 79.94 240 LYS A CA 1
ATOM 1993 C C . LYS A 1 240 ? -58.797 -32.277 104.282 1.00 79.94 240 LYS A C 1
ATOM 1995 O O . LYS A 1 240 ? -57.863 -32.210 103.492 1.00 79.94 240 LYS A O 1
ATOM 2000 N N . LYS A 1 241 ? -59.173 -33.415 104.866 1.00 79.50 241 LYS A N 1
ATOM 2001 C CA . LYS A 1 241 ? -58.541 -34.707 104.588 1.00 79.50 241 LYS A CA 1
ATOM 2002 C C . LYS A 1 241 ? -58.936 -35.257 103.216 1.00 79.50 241 LYS A C 1
ATOM 2004 O O . LYS A 1 241 ? -58.063 -35.710 102.486 1.00 79.50 241 LYS A O 1
ATOM 2009 N N . ASP A 1 242 ? -60.220 -35.194 102.879 1.00 79.00 242 ASP A N 1
ATOM 2010 C C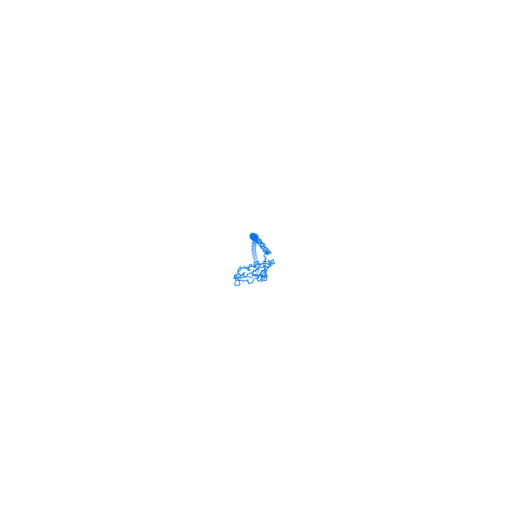A . ASP A 1 242 ? -60.780 -35.854 101.697 1.00 79.00 242 ASP A CA 1
ATOM 2011 C C . ASP A 1 242 ? -60.549 -35.043 100.404 1.00 79.00 242 ASP A C 1
ATOM 2013 O O . ASP A 1 242 ? -60.323 -35.626 99.349 1.00 79.00 242 ASP A O 1
ATOM 2017 N N . LEU A 1 243 ? -60.560 -33.704 100.481 1.00 78.06 243 LEU A N 1
ATOM 2018 C CA . LEU A 1 243 ? -60.456 -32.791 99.326 1.00 78.06 243 LEU A CA 1
ATOM 2019 C C . LEU A 1 243 ? -59.204 -31.897 99.359 1.00 78.06 243 LEU A C 1
ATOM 2021 O O . LEU A 1 243 ? -59.052 -31.002 98.524 1.00 78.06 243 LEU A O 1
ATOM 2025 N N . ASN A 1 244 ? -58.315 -32.100 100.337 1.00 81.25 244 ASN A N 1
ATOM 2026 C CA . ASN A 1 244 ? -57.088 -31.315 100.519 1.00 81.25 244 ASN A CA 1
ATOM 2027 C C . ASN A 1 244 ? -57.335 -29.787 100.512 1.00 81.25 244 ASN A C 1
ATOM 2029 O O . ASN A 1 244 ? -56.584 -29.017 99.909 1.00 81.25 244 ASN A O 1
ATOM 2033 N N . LEU A 1 245 ? -58.431 -29.358 101.153 1.00 80.12 245 LEU A N 1
ATOM 2034 C CA . LEU A 1 245 ? -58.823 -27.949 101.251 1.00 80.12 245 LEU A CA 1
ATOM 2035 C C . LEU A 1 245 ? -57.789 -27.130 102.023 1.00 80.12 245 LEU A C 1
ATOM 2037 O O . LEU A 1 245 ? -57.332 -27.525 103.101 1.00 80.12 245 LEU A O 1
ATOM 2041 N N . ASP A 1 246 ? -57.493 -25.928 101.531 1.00 78.25 246 ASP A N 1
ATOM 2042 C CA . ASP A 1 246 ? -56.725 -24.957 102.299 1.00 78.25 246 ASP A CA 1
ATOM 2043 C C . ASP A 1 246 ? -57.623 -24.286 103.345 1.00 78.25 246 ASP A C 1
ATOM 2045 O O . ASP A 1 246 ? -58.325 -23.306 103.082 1.00 78.25 246 ASP A O 1
ATOM 2049 N N . THR A 1 247 ? -57.577 -24.810 104.568 1.00 72.00 247 THR A N 1
ATOM 2050 C CA . THR A 1 247 ? -58.289 -24.258 105.729 1.00 72.00 247 THR A CA 1
ATOM 2051 C C . THR A 1 247 ? -57.485 -23.187 106.480 1.00 72.00 247 THR A C 1
ATOM 2053 O O . THR A 1 247 ? -57.921 -22.730 107.534 1.00 72.00 247 THR A O 1
ATOM 2056 N N . LYS A 1 248 ? -56.276 -22.836 106.014 1.00 71.38 248 LYS A N 1
ATOM 2057 C CA . LYS A 1 248 ? -55.394 -21.829 106.631 1.00 71.38 248 LYS A CA 1
ATOM 2058 C C . LYS A 1 248 ? -55.547 -20.472 105.944 1.00 71.38 248 LYS A C 1
ATOM 2060 O O . LYS A 1 248 ? -55.671 -19.453 106.633 1.00 71.38 248 LYS A O 1
ATOM 2065 N N . ASN A 1 249 ? -55.539 -20.467 104.611 1.00 71.62 249 ASN A N 1
ATOM 2066 C CA . ASN A 1 249 ? -55.628 -19.250 103.799 1.00 71.62 249 ASN A CA 1
ATOM 2067 C C . ASN A 1 249 ? -56.998 -19.065 103.127 1.00 71.62 249 ASN A C 1
ATOM 2069 O O . ASN A 1 249 ? -57.267 -17.970 102.649 1.00 71.62 249 ASN A O 1
ATOM 2073 N N . PHE A 1 250 ? -57.873 -20.081 103.151 1.00 72.75 250 PHE A N 1
ATOM 2074 C CA . PHE A 1 250 ? -59.272 -20.031 102.688 1.00 72.75 250 PHE A CA 1
ATOM 2075 C C . PHE A 1 250 ? -59.486 -19.699 101.198 1.00 72.75 250 PHE A C 1
ATOM 2077 O O . PHE A 1 250 ? -60.594 -19.351 100.801 1.00 72.75 250 PHE A O 1
ATOM 2084 N N . TYR A 1 251 ? -58.475 -19.876 100.345 1.00 78.69 251 TYR A N 1
ATOM 2085 C CA . TYR A 1 251 ? -58.606 -19.692 98.896 1.00 78.69 251 TYR A CA 1
ATOM 2086 C C . TYR A 1 251 ? -58.889 -21.011 98.184 1.00 78.69 251 TYR A C 1
ATOM 2088 O O . TYR A 1 251 ? -58.021 -21.580 97.529 1.00 78.69 251 TYR A O 1
ATOM 2096 N N . ASN A 1 252 ? -60.119 -21.495 98.328 1.00 83.69 252 ASN A N 1
ATOM 2097 C CA . ASN A 1 252 ? -60.607 -22.683 97.634 1.00 83.69 252 ASN A CA 1
ATOM 2098 C C . ASN A 1 252 ? -61.670 -22.237 96.627 1.00 83.69 252 ASN A C 1
ATOM 2100 O O . ASN A 1 252 ? -62.730 -21.757 97.025 1.00 83.69 252 ASN A O 1
ATOM 2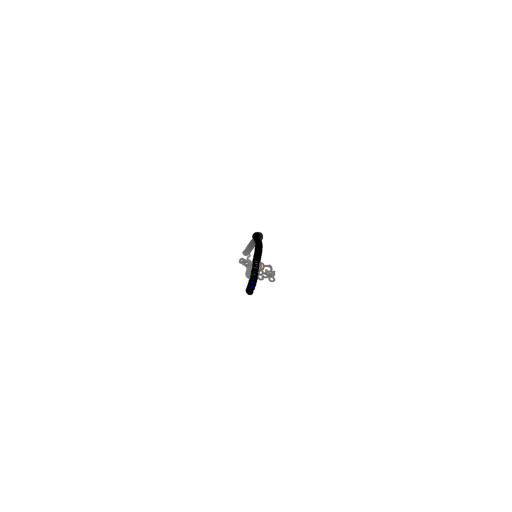104 N N . ILE A 1 253 ? -61.370 -22.350 95.337 1.00 85.00 253 ILE A N 1
ATOM 2105 C CA . ILE A 1 253 ? -62.231 -21.895 94.244 1.00 85.00 253 ILE A CA 1
ATOM 2106 C C . ILE A 1 253 ? -62.697 -23.129 93.490 1.00 85.00 253 ILE A C 1
ATOM 2108 O O . ILE A 1 253 ? -61.878 -23.842 92.921 1.00 85.00 253 ILE A O 1
ATOM 2112 N N . ALA A 1 254 ? -63.998 -23.387 93.486 1.00 86.12 254 ALA A N 1
ATOM 2113 C CA . ALA A 1 254 ? -64.579 -24.482 92.725 1.00 86.12 254 ALA A CA 1
ATOM 2114 C C . ALA A 1 254 ? -65.271 -23.943 91.473 1.00 86.12 254 ALA A C 1
ATOM 2116 O O . ALA A 1 254 ? -66.123 -23.060 91.568 1.00 86.12 254 ALA A O 1
ATOM 2117 N N . PHE A 1 255 ? -64.917 -24.486 90.311 1.00 84.38 255 PHE A N 1
ATOM 2118 C CA . PHE A 1 255 ? -65.621 -24.225 89.063 1.00 84.38 255 PHE A CA 1
ATOM 2119 C C . PHE A 1 255 ? -66.698 -25.289 88.886 1.00 84.38 255 PHE A C 1
ATOM 2121 O O . PHE A 1 255 ? -66.410 -26.478 88.773 1.00 84.38 255 PHE A O 1
ATOM 2128 N N . VAL A 1 256 ? -67.952 -24.845 88.881 1.00 83.94 256 VAL A N 1
ATOM 2129 C CA . VAL A 1 256 ? -69.139 -25.693 88.735 1.00 83.94 256 VAL A CA 1
ATOM 2130 C C . VAL A 1 256 ? -69.898 -25.296 87.474 1.00 83.94 256 VAL A C 1
ATOM 2132 O O . VAL A 1 256 ? -69.929 -24.126 87.098 1.00 83.94 256 VAL A O 1
ATOM 2135 N N . GLY A 1 257 ? -70.517 -26.262 86.803 1.00 81.06 257 GLY A N 1
ATOM 2136 C CA . GLY A 1 257 ? -71.301 -26.012 85.594 1.00 81.06 257 GLY A CA 1
ATOM 2137 C C . GLY A 1 257 ? -71.567 -27.293 84.814 1.00 81.06 257 GLY A C 1
ATOM 2138 O O . GLY A 1 257 ? -71.108 -28.362 85.205 1.00 81.06 257 GLY A O 1
ATOM 2139 N N . HIS A 1 258 ? -72.306 -27.193 83.711 1.00 77.75 258 HIS A N 1
ATOM 2140 C CA . HIS A 1 258 ? -72.627 -28.344 82.863 1.00 77.75 258 HIS A CA 1
ATOM 2141 C C . HIS A 1 258 ? -71.370 -28.940 82.199 1.00 77.75 258 HIS A C 1
ATOM 2143 O O . HIS A 1 258 ? -70.305 -28.312 82.157 1.00 77.75 258 HIS A O 1
ATOM 2149 N N . THR A 1 259 ? -71.466 -30.167 81.697 1.00 76.62 259 THR A N 1
ATOM 2150 C CA . THR A 1 259 ? -70.417 -30.776 80.865 1.00 76.62 259 THR A CA 1
ATOM 2151 C C . THR A 1 259 ? -70.244 -29.974 79.566 1.00 76.62 259 THR A C 1
ATOM 2153 O O . THR A 1 259 ? -71.177 -29.312 79.115 1.00 76.62 259 THR A O 1
ATOM 2156 N N . CYS A 1 260 ? -69.041 -29.983 78.982 1.00 74.25 260 CYS A N 1
ATOM 2157 C CA . CYS A 1 260 ? -68.709 -29.297 77.719 1.00 74.25 260 CYS A CA 1
ATOM 2158 C C . CYS A 1 260 ? -68.835 -27.758 77.703 1.00 74.25 260 CYS A C 1
ATOM 2160 O O . CYS A 1 260 ? -68.819 -27.155 76.636 1.00 74.25 260 CYS A O 1
ATOM 2162 N N . THR A 1 261 ? -68.902 -27.083 78.854 1.00 80.31 261 THR A N 1
ATOM 2163 C CA . THR A 1 261 ? -68.940 -25.604 78.910 1.00 80.31 261 THR A CA 1
ATOM 2164 C C . THR A 1 261 ? -67.560 -24.941 78.986 1.00 80.31 261 THR A C 1
ATOM 2166 O O . THR A 1 261 ? -67.469 -23.734 79.190 1.00 80.31 261 THR A O 1
ATOM 2169 N N . GLY A 1 262 ? -66.477 -25.715 78.845 1.00 82.81 262 GLY A N 1
ATOM 2170 C CA . GLY A 1 262 ? -65.104 -25.193 78.854 1.00 82.81 262 GLY A CA 1
ATOM 2171 C C . GLY A 1 262 ? -64.511 -24.937 80.244 1.00 82.81 262 GLY A C 1
ATOM 2172 O O . GLY A 1 262 ? -63.552 -24.180 80.360 1.00 82.81 262 GLY A O 1
ATOM 2173 N N . LYS A 1 263 ? -65.049 -25.559 81.304 1.00 87.38 263 LYS A N 1
ATOM 2174 C CA . LYS A 1 263 ? -64.560 -25.397 82.691 1.00 87.38 263 LYS A CA 1
ATOM 2175 C C . LYS A 1 263 ? -63.072 -25.736 82.829 1.00 87.38 263 LYS A C 1
ATOM 2177 O O . LYS A 1 263 ? -62.300 -24.912 83.304 1.00 87.38 263 LYS A O 1
ATOM 2182 N N . SER A 1 264 ? -62.667 -26.914 82.363 1.00 85.06 264 SER A N 1
ATOM 2183 C CA . SER A 1 264 ? -61.291 -27.405 82.478 1.00 85.06 264 SER A CA 1
ATOM 2184 C C . SER A 1 264 ? -60.313 -26.555 81.652 1.00 85.06 264 SER A C 1
ATOM 2186 O O . SER A 1 264 ? -59.270 -26.163 82.171 1.00 85.06 264 SER A O 1
ATOM 2188 N N . SER A 1 265 ? -60.699 -26.139 80.437 1.00 85.81 265 SER A N 1
ATOM 2189 C CA . SER A 1 265 ? -59.922 -25.177 79.633 1.00 85.81 265 SER A CA 1
ATOM 2190 C C . SER A 1 265 ? -59.784 -23.817 80.317 1.00 85.81 265 SER A C 1
ATOM 2192 O O . SER A 1 265 ? -58.709 -23.224 80.306 1.00 85.81 265 SER A O 1
ATOM 2194 N N . LEU A 1 266 ? -60.840 -23.314 80.966 1.00 85.69 266 LEU A N 1
ATOM 2195 C CA . LEU A 1 266 ? -60.764 -22.066 81.728 1.00 85.69 266 LEU A CA 1
ATOM 2196 C C . LEU A 1 266 ? -59.815 -22.196 82.928 1.00 85.69 266 LEU A C 1
ATOM 2198 O O . LEU A 1 266 ? -59.033 -21.284 83.192 1.00 85.69 266 LEU A O 1
ATOM 2202 N N . ILE A 1 267 ? -59.847 -23.326 83.638 1.00 86.31 267 ILE A N 1
ATOM 2203 C CA . ILE A 1 267 ? -58.925 -23.611 84.746 1.00 86.31 267 ILE A CA 1
ATOM 2204 C C . ILE A 1 267 ? -57.473 -23.616 84.254 1.00 86.31 267 ILE A C 1
ATOM 2206 O O . ILE A 1 267 ? -56.614 -23.021 84.904 1.00 86.31 267 ILE A O 1
ATOM 2210 N N . ASN A 1 268 ? -57.193 -24.248 83.115 1.00 86.38 268 ASN A N 1
ATOM 2211 C CA . ASN A 1 268 ? -55.856 -24.281 82.521 1.00 86.38 268 ASN A CA 1
ATOM 2212 C C . ASN A 1 268 ? -55.394 -22.893 82.082 1.00 86.38 268 ASN A C 1
ATOM 2214 O O . ASN A 1 268 ? -54.293 -22.480 82.443 1.00 86.38 268 ASN A O 1
ATOM 2218 N N . ALA A 1 269 ? -56.268 -22.131 81.420 1.00 84.19 269 ALA A N 1
ATOM 2219 C CA . ALA A 1 269 ? -55.989 -20.762 81.004 1.00 84.19 269 ALA A CA 1
ATOM 2220 C C . ALA A 1 269 ? -55.669 -19.846 82.197 1.00 84.19 269 ALA A C 1
ATOM 2222 O O . ALA A 1 269 ? -54.667 -19.136 82.173 1.00 84.19 269 ALA A O 1
ATOM 2223 N N . ILE A 1 270 ? -56.465 -19.902 83.275 1.00 81.88 270 ILE A N 1
ATOM 2224 C CA . ILE A 1 270 ? -56.214 -19.124 84.501 1.00 81.88 270 ILE A CA 1
ATOM 2225 C C . ILE A 1 270 ? -54.889 -19.539 85.153 1.00 81.88 270 ILE A C 1
ATOM 2227 O O . ILE A 1 270 ? -54.196 -18.703 85.726 1.00 81.88 270 ILE A O 1
ATOM 2231 N N . ARG A 1 271 ? -54.519 -20.821 85.066 1.00 84.56 271 ARG A N 1
ATOM 2232 C CA . ARG A 1 271 ? -53.255 -21.350 85.600 1.00 84.56 271 ARG A CA 1
ATOM 2233 C C . ARG A 1 271 ? -52.052 -21.123 84.675 1.00 84.56 271 ARG A C 1
ATOM 2235 O O . ARG A 1 271 ? -50.954 -21.502 85.076 1.00 84.56 271 ARG A O 1
ATOM 2242 N N . GLU A 1 272 ? -52.248 -20.517 83.501 1.00 80.75 272 GLU A N 1
ATOM 2243 C CA . GLU A 1 272 ? -51.246 -20.357 82.434 1.00 80.75 272 GLU A CA 1
ATOM 2244 C C . GLU A 1 272 ? -50.638 -21.697 81.964 1.00 80.75 272 GLU A C 1
ATOM 2246 O O . GLU A 1 272 ? -49.450 -21.785 81.661 1.00 80.75 272 GLU A O 1
ATOM 2251 N N . ILE A 1 273 ? -51.447 -22.760 81.922 1.00 82.69 273 ILE A N 1
ATOM 2252 C CA . ILE A 1 273 ? -51.037 -24.097 81.472 1.00 82.69 273 ILE A CA 1
ATOM 2253 C C . ILE A 1 273 ? -51.674 -24.376 80.111 1.00 82.69 273 ILE A C 1
ATOM 2255 O O . ILE A 1 273 ? -52.858 -24.115 79.910 1.00 82.69 273 ILE A O 1
ATOM 2259 N N . ASP A 1 274 ? -50.886 -24.906 79.176 1.00 81.12 274 ASP A N 1
ATOM 2260 C CA . ASP A 1 274 ? -51.382 -25.346 77.870 1.00 81.12 274 ASP A CA 1
ATOM 2261 C C . ASP A 1 274 ? -52.297 -26.568 78.047 1.00 81.12 274 ASP A C 1
ATOM 2263 O O . ASP A 1 274 ? -51.911 -27.533 78.706 1.00 81.12 274 ASP A O 1
ATOM 2267 N N . ASP A 1 275 ? -53.481 -26.556 77.429 1.00 82.31 275 ASP A N 1
ATOM 2268 C CA . ASP A 1 275 ? -54.446 -27.669 77.471 1.00 82.31 275 ASP A CA 1
ATOM 2269 C C . ASP A 1 275 ? -53.844 -29.009 76.999 1.00 82.31 275 ASP A C 1
ATOM 2271 O O . ASP A 1 275 ? -54.356 -30.077 77.332 1.00 82.31 275 ASP A O 1
ATOM 2275 N N . ARG A 1 276 ? -52.745 -28.971 76.232 1.00 81.38 276 ARG A N 1
ATOM 2276 C CA . ARG A 1 276 ? -52.029 -30.152 75.726 1.00 81.38 276 ARG A CA 1
ATOM 2277 C C . ARG A 1 276 ? -50.995 -30.714 76.703 1.00 81.38 276 ARG A C 1
ATOM 2279 O O . ARG A 1 276 ? -50.407 -31.758 76.415 1.00 81.38 276 ARG A O 1
ATOM 2286 N N . ASP A 1 277 ? -50.737 -30.050 77.827 1.00 81.31 277 ASP A N 1
ATOM 2287 C CA . ASP A 1 277 ? -49.818 -30.555 78.846 1.00 81.31 277 ASP A CA 1
ATOM 2288 C C . ASP A 1 277 ? -50.456 -31.726 79.607 1.00 81.31 277 ASP A C 1
ATOM 2290 O O . ASP A 1 277 ? -51.194 -31.553 80.578 1.00 81.31 277 ASP A O 1
ATOM 2294 N N . ALA A 1 278 ? -50.120 -32.945 79.189 1.00 76.62 278 ALA A N 1
ATOM 2295 C CA . ALA A 1 278 ? -50.649 -34.180 79.765 1.00 76.62 278 ALA A CA 1
ATOM 2296 C C . ALA A 1 278 ? -50.262 -34.419 81.239 1.00 76.62 278 ALA A C 1
ATOM 2298 O O . ALA A 1 278 ? -50.764 -35.361 81.852 1.00 76.62 278 ALA A O 1
ATOM 2299 N N . THR A 1 279 ? -49.349 -33.623 81.804 1.00 77.62 279 THR A N 1
ATOM 2300 C CA . THR A 1 279 ? -48.839 -33.815 83.168 1.00 77.62 279 THR A CA 1
ATOM 2301 C C . THR A 1 279 ? -49.453 -32.854 84.179 1.00 77.62 279 THR A C 1
ATOM 2303 O O . THR A 1 279 ? -49.611 -33.221 85.344 1.00 77.62 279 THR A O 1
ATOM 2306 N N . MET A 1 280 ? -49.803 -31.635 83.754 1.00 78.69 280 MET A N 1
ATOM 2307 C CA . MET A 1 280 ? -50.243 -30.565 84.659 1.00 78.69 280 MET A CA 1
ATOM 2308 C C . MET A 1 280 ? -51.613 -29.955 84.330 1.00 78.69 280 MET A C 1
ATOM 2310 O O . MET A 1 280 ? -52.206 -29.302 85.208 1.00 78.69 280 MET A O 1
ATOM 2314 N N . ALA A 1 281 ? -52.110 -30.139 83.104 1.00 84.00 281 ALA A N 1
ATOM 2315 C CA . ALA A 1 281 ? -53.396 -29.607 82.671 1.00 84.00 281 ALA A CA 1
ATOM 2316 C C . ALA A 1 281 ? -54.566 -30.402 83.272 1.00 84.00 281 ALA A C 1
ATOM 2318 O O . ALA A 1 281 ? -54.501 -31.617 83.460 1.00 84.00 281 ALA A O 1
ATOM 2319 N N . ALA A 1 282 ? -55.660 -29.702 83.563 1.00 83.31 282 ALA A N 1
ATOM 2320 C CA . ALA A 1 282 ? -56.956 -30.318 83.781 1.00 83.31 282 ALA A CA 1
ATOM 2321 C C . ALA A 1 282 ? -57.420 -30.948 82.452 1.00 83.31 282 ALA A C 1
ATOM 2323 O O . ALA A 1 282 ? -57.410 -30.246 81.436 1.00 83.31 282 ALA A O 1
ATOM 2324 N N . PRO A 1 283 ? -57.808 -32.236 82.424 1.00 80.44 283 PRO A N 1
ATOM 2325 C CA . PRO A 1 283 ? -58.190 -32.911 81.187 1.00 80.44 283 PRO A CA 1
ATOM 2326 C C . PRO A 1 283 ? -59.375 -32.234 80.491 1.00 80.44 283 PRO A C 1
ATOM 2328 O O . PRO A 1 283 ? -60.439 -32.072 81.086 1.00 80.44 283 PRO A O 1
ATOM 2331 N N . VAL A 1 284 ? -59.214 -31.890 79.213 1.00 78.38 284 VAL A N 1
ATOM 2332 C CA . VAL A 1 284 ? -60.260 -31.284 78.373 1.00 78.38 284 VAL A CA 1
ATOM 2333 C C . VAL A 1 284 ? -60.755 -32.311 77.350 1.00 78.38 284 VAL A C 1
ATOM 2335 O O . VAL A 1 284 ? -59.951 -33.049 76.782 1.00 78.38 284 VAL A O 1
ATOM 2338 N N . GLY A 1 285 ? -62.064 -32.369 77.093 1.00 72.12 285 GLY A N 1
ATOM 2339 C CA . GLY A 1 285 ? -62.631 -33.240 76.062 1.00 72.12 285 GLY A CA 1
ATOM 2340 C C . GLY A 1 285 ? -64.116 -33.000 75.783 1.00 72.12 285 GLY A C 1
ATOM 2341 O O . GLY A 1 285 ? -64.792 -32.262 76.499 1.00 72.12 285 GLY A O 1
ATOM 2342 N N . ASP A 1 286 ? -64.613 -33.660 74.735 1.00 62.97 286 ASP A N 1
ATOM 2343 C CA . ASP A 1 286 ? -66.000 -33.549 74.248 1.00 62.97 286 ASP A CA 1
ATOM 2344 C C . ASP A 1 286 ? -67.017 -34.348 75.091 1.00 62.97 286 ASP A C 1
ATOM 2346 O O . ASP A 1 286 ? -68.220 -34.283 74.859 1.00 62.97 286 ASP A O 1
ATOM 2350 N N . MET A 1 287 ? -66.544 -35.117 76.073 1.00 64.50 287 MET A N 1
ATOM 2351 C CA . MET A 1 287 ? -67.347 -35.834 77.070 1.00 64.50 287 MET A CA 1
ATOM 2352 C C . MET A 1 287 ? -66.859 -35.461 78.475 1.00 64.50 287 MET A C 1
ATOM 2354 O O . MET A 1 287 ? -65.813 -34.836 78.615 1.00 64.50 287 MET A O 1
ATOM 2358 N N . GLU A 1 288 ? -67.598 -35.826 79.527 1.00 70.56 288 GLU A N 1
ATOM 2359 C CA . GLU A 1 288 ? -67.174 -35.547 80.906 1.00 70.56 288 GLU A CA 1
ATOM 2360 C C . GLU A 1 288 ? -65.829 -36.225 81.209 1.00 70.56 288 GLU A C 1
ATOM 2362 O O . GLU A 1 288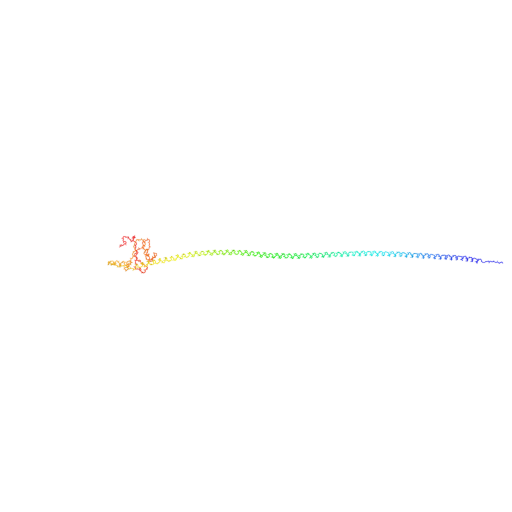 ? -65.745 -37.449 81.302 1.00 70.56 288 GLU A O 1
ATOM 2367 N N . THR A 1 289 ? -64.777 -35.419 81.351 1.00 65.75 289 THR A N 1
ATOM 2368 C CA . THR A 1 289 ? -63.403 -35.872 81.605 1.00 65.75 289 THR A CA 1
ATOM 2369 C C . THR A 1 289 ? -63.042 -35.861 83.091 1.00 65.75 289 THR A C 1
ATOM 2371 O O . THR A 1 289 ? -62.136 -36.586 83.510 1.00 65.75 289 THR A O 1
ATOM 2374 N N . THR A 1 290 ? -63.762 -35.087 83.907 1.00 69.62 290 THR A N 1
ATOM 2375 C CA . THR A 1 290 ? -63.494 -34.924 85.339 1.00 69.62 290 THR A CA 1
ATOM 2376 C C . THR A 1 290 ? -64.381 -35.870 86.150 1.00 69.62 290 THR A C 1
ATOM 2378 O O . THR A 1 290 ? -65.574 -35.646 86.317 1.00 69.62 290 THR A O 1
ATOM 2381 N N . MET A 1 291 ? -63.799 -36.958 86.672 1.00 66.69 291 MET A N 1
ATOM 2382 C CA . MET A 1 291 ? -64.526 -37.960 87.480 1.00 66.69 291 MET A CA 1
ATOM 2383 C C . MET A 1 291 ? -64.222 -37.886 88.983 1.00 66.69 291 MET A C 1
ATOM 2385 O O . MET A 1 291 ? -64.962 -38.442 89.790 1.00 66.69 291 MET A O 1
ATOM 2389 N N . VAL A 1 292 ? -63.130 -37.221 89.371 1.00 69.38 292 VAL A N 1
ATOM 2390 C CA . VAL A 1 292 ? -62.687 -37.099 90.766 1.00 69.38 292 VAL A CA 1
ATOM 2391 C C . VAL A 1 292 ? -62.330 -35.644 91.045 1.00 69.38 292 VAL A C 1
ATOM 2393 O O . VAL A 1 292 ? -61.522 -35.055 90.331 1.00 69.38 292 VAL A O 1
ATOM 2396 N N . ILE A 1 293 ? -62.901 -35.078 92.109 1.00 75.25 293 ILE A N 1
ATOM 2397 C CA . ILE A 1 293 ? -62.599 -33.714 92.549 1.00 75.25 293 ILE A CA 1
ATOM 2398 C C . ILE A 1 293 ? -61.234 -33.720 93.244 1.00 75.25 293 ILE A C 1
ATOM 2400 O O . ILE A 1 293 ? -61.090 -34.255 94.343 1.00 75.25 293 ILE A O 1
ATOM 2404 N N . GLN A 1 294 ? -60.230 -33.123 92.604 1.00 77.31 294 GLN A N 1
ATOM 2405 C CA . GLN A 1 294 ? -58.893 -32.906 93.160 1.00 77.31 294 GLN A CA 1
ATOM 2406 C C . GLN A 1 294 ? -58.466 -31.450 92.933 1.00 77.31 294 GLN A C 1
ATOM 2408 O O . GLN A 1 294 ? -58.856 -30.853 91.927 1.00 77.31 294 GLN A O 1
ATOM 2413 N N . PRO A 1 295 ? -57.688 -30.849 93.851 1.00 83.94 295 PRO A N 1
ATOM 2414 C CA . PRO A 1 295 ? -57.242 -29.478 93.685 1.00 83.94 295 PRO A CA 1
ATOM 2415 C C . PRO A 1 295 ? -56.101 -29.368 92.674 1.00 83.94 295 PRO A C 1
ATOM 2417 O O . PRO A 1 295 ? -55.046 -29.986 92.816 1.00 83.94 295 PRO A O 1
ATOM 2420 N N . TYR A 1 296 ? -56.271 -28.455 91.734 1.00 85.12 296 TYR A N 1
ATOM 2421 C CA . TYR A 1 296 ? -55.238 -27.924 90.872 1.00 85.12 296 TYR A CA 1
ATOM 2422 C C . TYR A 1 296 ? -54.582 -26.701 91.517 1.00 85.12 296 TYR A C 1
ATOM 2424 O O . TYR A 1 296 ? -55.250 -25.818 92.063 1.00 85.12 296 TYR A O 1
ATOM 2432 N N . THR A 1 297 ? -53.252 -26.637 91.454 1.00 82.12 297 THR A N 1
ATOM 2433 C CA . THR A 1 297 ? -52.468 -25.506 91.967 1.00 82.12 297 THR A CA 1
ATOM 2434 C C . THR A 1 297 ? -51.843 -24.706 90.833 1.00 82.12 297 THR A C 1
ATOM 2436 O O . THR A 1 297 ? -51.545 -25.248 89.764 1.00 82.12 297 THR A O 1
ATOM 2439 N N . PHE A 1 298 ? -51.607 -23.422 91.087 1.00 80.00 298 PHE A N 1
ATOM 2440 C CA . PHE A 1 298 ? -50.809 -22.563 90.215 1.00 80.00 298 PHE A CA 1
ATOM 2441 C C . PHE A 1 298 ? -49.332 -22.976 90.228 1.00 80.00 298 PHE A C 1
ATOM 2443 O O . PHE A 1 298 ? -48.828 -23.466 91.245 1.00 80.00 298 PHE A O 1
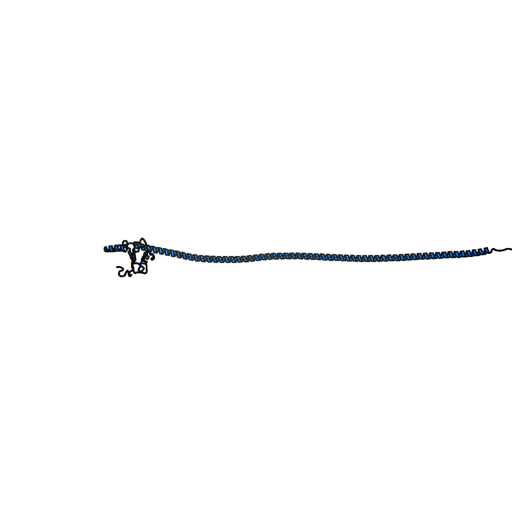ATOM 2450 N N . ALA A 1 299 ? -48.640 -22.761 89.105 1.00 75.75 299 ALA A N 1
ATOM 2451 C CA . ALA A 1 299 ? -47.193 -22.958 89.009 1.00 75.75 299 ALA A CA 1
ATOM 2452 C C . ALA A 1 299 ? -46.416 -21.894 89.807 1.00 75.75 299 ALA A C 1
ATOM 2454 O O . ALA A 1 299 ? -45.381 -22.204 90.402 1.00 75.75 299 ALA A O 1
ATOM 2455 N N . ASP A 1 300 ? -46.943 -20.664 89.873 1.00 75.06 300 ASP A N 1
ATOM 2456 C CA . ASP A 1 300 ? -46.353 -19.575 90.652 1.00 75.06 300 ASP A CA 1
ATOM 2457 C C . ASP A 1 300 ? -46.281 -19.952 92.149 1.00 75.06 300 ASP A C 1
ATOM 2459 O O . ASP A 1 300 ? -47.317 -20.209 92.780 1.00 75.06 300 ASP A O 1
ATOM 2463 N N . PRO A 1 301 ? -45.077 -19.958 92.761 1.00 76.75 301 PRO A N 1
ATOM 2464 C CA . PRO A 1 301 ? -44.899 -20.213 94.187 1.00 76.75 301 PRO A CA 1
ATOM 2465 C C . PRO A 1 301 ? -45.763 -19.341 95.104 1.00 76.75 301 PRO A C 1
ATOM 2467 O O . PRO A 1 301 ? -46.134 -19.796 96.187 1.00 76.75 301 PRO A O 1
ATOM 2470 N N . GLN A 1 302 ? -46.091 -18.119 94.679 1.00 73.75 302 GLN A N 1
ATOM 2471 C CA . GLN A 1 302 ? -46.858 -17.144 95.452 1.00 73.75 302 GLN A CA 1
ATOM 2472 C C . GLN A 1 302 ? -48.358 -17.453 95.496 1.00 73.75 302 GLN A C 1
ATOM 2474 O O . GLN A 1 302 ? -49.050 -16.891 96.339 1.00 73.75 302 GLN A O 1
ATOM 2479 N N . LEU A 1 303 ? -48.856 -18.341 94.629 1.00 74.56 303 LEU A N 1
ATOM 2480 C CA . LEU A 1 303 ? -50.272 -18.711 94.524 1.00 74.56 303 LEU A CA 1
ATOM 2481 C C . LEU A 1 303 ? -50.537 -20.179 94.895 1.00 74.56 303 LEU A C 1
ATOM 2483 O O . LEU A 1 303 ? -51.646 -20.678 94.715 1.00 74.56 303 LEU A O 1
ATOM 2487 N N . LYS A 1 304 ? -49.551 -20.889 95.463 1.00 78.94 304 LYS A N 1
ATOM 2488 C CA . LYS A 1 304 ? -49.677 -22.311 95.855 1.00 78.94 304 LYS A CA 1
ATOM 2489 C C . LYS A 1 304 ? -50.769 -22.588 96.899 1.00 78.94 304 LYS A C 1
ATOM 2491 O O . LYS A 1 304 ? -51.221 -23.735 97.029 1.00 78.94 304 LYS A O 1
ATOM 2496 N N . HIS A 1 305 ? -51.160 -21.565 97.663 1.00 76.88 305 HIS A N 1
ATOM 2497 C CA . HIS A 1 305 ? -52.262 -21.622 98.628 1.00 76.88 305 HIS A CA 1
ATOM 2498 C C . HIS A 1 305 ? -53.642 -21.538 97.972 1.00 76.88 305 HIS A C 1
ATOM 2500 O O . HIS A 1 305 ? -54.615 -21.982 98.572 1.00 76.88 305 HIS A O 1
ATOM 2506 N N . VAL A 1 306 ? -53.740 -21.020 96.745 1.00 83.19 306 VAL A N 1
ATOM 2507 C CA . VAL A 1 306 ? -54.992 -21.036 95.992 1.00 83.19 306 VAL A CA 1
ATOM 2508 C C . VAL A 1 306 ? -55.205 -22.444 95.441 1.00 83.19 306 VAL A C 1
ATOM 2510 O O . VAL A 1 306 ? -54.387 -22.967 94.680 1.00 83.19 306 VAL A O 1
ATOM 2513 N N . LYS A 1 307 ? -56.299 -23.077 95.860 1.00 85.75 307 LYS A N 1
ATOM 2514 C CA . LYS A 1 307 ? -56.739 -24.387 95.382 1.00 85.75 307 LYS A CA 1
ATOM 2515 C C . LYS A 1 307 ? -57.888 -24.191 94.409 1.00 85.75 307 LYS A C 1
ATOM 2517 O O . LYS A 1 307 ? -58.933 -23.671 94.798 1.00 85.75 307 LYS A O 1
ATOM 2522 N N . ILE A 1 308 ? -57.690 -24.594 93.157 1.00 87.12 308 ILE A N 1
ATOM 2523 C CA . ILE A 1 308 ? -58.735 -24.578 92.136 1.00 87.12 308 ILE A CA 1
ATOM 2524 C C . ILE A 1 308 ? -59.280 -25.988 91.972 1.00 87.12 308 ILE A C 1
ATOM 2526 O O . ILE A 1 308 ? -58.524 -26.921 91.740 1.00 87.12 308 ILE A O 1
ATOM 2530 N N . TYR A 1 309 ? -60.588 -26.144 92.067 1.00 86.50 309 TYR A N 1
ATOM 2531 C CA . TYR A 1 309 ? -61.267 -27.417 91.913 1.00 86.50 309 TYR A CA 1
ATOM 2532 C C . TYR A 1 309 ? -62.044 -27.410 90.605 1.00 86.50 309 TYR A C 1
ATOM 2534 O O . TYR A 1 309 ? -62.881 -26.531 90.389 1.00 86.50 309 TYR A O 1
ATOM 2542 N N . ASP A 1 310 ? -61.770 -28.397 89.757 1.00 85.31 310 ASP A N 1
ATOM 2543 C CA . ASP A 1 310 ? -62.662 -28.746 88.658 1.00 85.31 310 ASP A CA 1
ATOM 2544 C C . ASP A 1 310 ? -63.708 -29.719 89.203 1.00 85.31 310 ASP A C 1
ATOM 2546 O O . ASP A 1 310 ? -63.358 -30.780 89.730 1.00 85.31 310 ASP A O 1
ATOM 2550 N N . VAL A 1 311 ? -64.978 -29.327 89.164 1.00 83.50 311 VAL A N 1
ATOM 2551 C CA . VAL A 1 311 ? -66.075 -30.152 89.676 1.00 83.50 311 VAL A CA 1
ATOM 2552 C C . VAL A 1 311 ? -66.753 -30.849 88.490 1.00 83.50 311 VAL A C 1
ATOM 2554 O O . VAL A 1 311 ? -67.059 -30.160 87.508 1.00 83.50 311 VAL A O 1
ATOM 2557 N N . PRO A 1 312 ? -66.994 -32.179 88.565 1.00 80.56 312 PRO A N 1
ATOM 2558 C CA . PRO A 1 312 ? -67.652 -32.941 87.505 1.00 80.56 312 PRO A CA 1
ATOM 2559 C C . PRO A 1 312 ? -68.917 -32.254 87.008 1.00 80.56 312 PRO A C 1
ATOM 2561 O O . PRO A 1 312 ? -69.682 -31.745 87.811 1.00 80.56 312 PRO A O 1
ATOM 2564 N N . GLY A 1 313 ? -69.171 -32.231 85.705 1.00 77.62 313 GLY A N 1
ATOM 2565 C CA . GLY A 1 313 ? -70.330 -31.540 85.149 1.00 77.62 313 GLY A CA 1
ATOM 2566 C C . GLY A 1 313 ? -71.680 -32.022 85.698 1.00 77.62 313 GLY A C 1
ATOM 2567 O O . GLY A 1 313 ? -71.979 -33.220 85.722 1.00 77.62 313 GLY A O 1
ATOM 2568 N N . ALA A 1 314 ? -72.535 -31.074 86.095 1.00 70.25 314 ALA A N 1
ATOM 2569 C CA . ALA A 1 314 ? -73.908 -31.365 86.511 1.00 70.25 314 ALA A CA 1
ATOM 2570 C C . ALA A 1 314 ? -74.755 -31.831 85.315 1.00 70.25 314 ALA A C 1
ATOM 2572 O O . ALA A 1 314 ? -74.699 -31.203 84.259 1.00 70.25 314 ALA A O 1
ATOM 2573 N N . GLY A 1 315 ? -75.592 -32.862 85.477 1.00 65.69 315 GLY A N 1
ATOM 2574 C CA . GLY A 1 315 ? -76.493 -33.354 84.423 1.00 65.69 315 GLY A CA 1
ATOM 2575 C C . GLY A 1 315 ? -75.948 -34.525 83.598 1.00 65.69 315 GLY A C 1
ATOM 2576 O O . GLY A 1 315 ? -76.474 -34.809 82.524 1.00 65.69 315 GLY A O 1
ATOM 2577 N N . THR A 1 316 ? -74.918 -35.211 84.097 1.00 67.25 316 THR A N 1
ATOM 2578 C CA . THR A 1 316 ? -74.423 -36.486 83.552 1.00 67.25 316 THR A CA 1
ATOM 2579 C C . THR A 1 316 ? -75.135 -37.673 84.214 1.00 67.25 316 THR A C 1
ATOM 2581 O O . THR A 1 316 ? -75.733 -37.525 85.277 1.00 67.25 316 THR A O 1
ATOM 2584 N N . ILE A 1 317 ? -75.068 -38.875 83.618 1.00 65.38 317 ILE A N 1
ATOM 2585 C CA . ILE A 1 317 ? -75.687 -40.099 84.185 1.00 65.38 317 ILE A CA 1
ATOM 2586 C C . ILE A 1 317 ? -75.150 -40.398 85.599 1.00 65.38 317 ILE A C 1
ATOM 2588 O O . ILE A 1 317 ? -75.874 -40.927 86.438 1.00 65.38 317 ILE A O 1
ATOM 2592 N N . SER A 1 318 ? -73.888 -40.048 85.868 1.00 67.69 318 SER A N 1
ATOM 2593 C CA . SER A 1 318 ? -73.223 -40.232 87.162 1.00 67.69 318 SER A CA 1
ATOM 2594 C C . SER A 1 318 ? -73.441 -39.082 88.153 1.00 67.69 318 SER A C 1
ATOM 2596 O O . SER A 1 318 ? -73.289 -39.302 89.351 1.00 67.69 318 SER A O 1
ATOM 2598 N N . HIS A 1 319 ? -73.808 -37.885 87.684 1.00 69.00 319 HIS A N 1
ATOM 2599 C CA . HIS A 1 319 ? -74.018 -36.697 88.515 1.00 69.00 319 HIS A CA 1
ATOM 2600 C C . HIS A 1 319 ? -75.340 -36.025 88.133 1.00 69.00 319 HIS A C 1
ATOM 2602 O O . HIS A 1 319 ? -75.379 -35.050 87.371 1.00 69.00 319 HIS A O 1
ATOM 2608 N N . ASP A 1 320 ? -76.439 -36.581 88.652 1.00 71.75 320 ASP A N 1
ATOM 2609 C CA . ASP A 1 320 ? -77.780 -36.066 88.395 1.00 71.75 320 ASP A CA 1
ATOM 2610 C C . ASP A 1 320 ? -77.919 -34.610 88.884 1.00 71.75 320 ASP A C 1
ATOM 2612 O O . ASP A 1 320 ? -77.337 -34.204 89.890 1.00 71.75 320 ASP A O 1
ATOM 2616 N N . ALA A 1 321 ? -78.685 -33.793 88.159 1.00 69.12 321 ALA A N 1
ATOM 2617 C CA . ALA A 1 321 ? -78.823 -32.371 88.480 1.00 69.12 321 ALA A CA 1
ATOM 2618 C C . ALA A 1 321 ? -79.611 -32.106 89.782 1.00 69.12 321 ALA A C 1
ATOM 2620 O O . ALA A 1 321 ? -79.521 -31.012 90.336 1.00 69.12 321 ALA A O 1
ATOM 2621 N N . ILE A 1 322 ? -80.391 -33.079 90.269 1.00 68.81 322 ILE A N 1
ATOM 2622 C CA . ILE A 1 322 ? -81.303 -32.924 91.416 1.00 68.81 322 ILE A CA 1
ATOM 2623 C C . ILE A 1 322 ? -80.552 -33.088 92.749 1.00 68.81 322 ILE A C 1
ATOM 2625 O O . ILE A 1 322 ? -80.895 -32.441 93.741 1.00 68.81 322 ILE A O 1
ATOM 2629 N N . ASN A 1 323 ? -79.513 -33.917 92.771 1.00 70.12 323 ASN A N 1
ATOM 2630 C CA . ASN A 1 323 ? -78.702 -34.258 93.934 1.00 70.12 323 ASN A CA 1
ATOM 2631 C C . ASN A 1 323 ? -77.271 -33.712 93.840 1.00 70.12 323 ASN A C 1
ATOM 2633 O O . ASN A 1 323 ? -76.491 -33.910 94.760 1.00 70.12 323 ASN A O 1
ATOM 2637 N N . TYR A 1 324 ? -76.935 -32.978 92.778 1.00 72.56 324 TYR A N 1
ATOM 2638 C CA . TYR A 1 324 ? -75.582 -32.489 92.500 1.00 72.56 324 TYR A CA 1
ATOM 2639 C C . TYR A 1 324 ? -74.900 -31.718 93.653 1.00 72.56 324 TYR A C 1
ATOM 2641 O O . TYR A 1 324 ? -73.684 -31.785 93.804 1.00 72.56 324 TYR A O 1
ATOM 2649 N N . TYR A 1 325 ? -75.667 -30.994 94.476 1.00 69.69 325 TYR A N 1
ATOM 2650 C CA . TYR A 1 325 ? -75.154 -30.232 95.629 1.00 69.69 325 TYR A CA 1
ATOM 2651 C C . TYR A 1 325 ? -75.574 -30.800 96.998 1.00 69.69 325 TYR A C 1
ATOM 2653 O O . TYR A 1 325 ? -75.374 -30.127 98.012 1.00 69.69 325 TYR A O 1
ATOM 2661 N N . ARG A 1 326 ? -76.218 -31.973 97.039 1.00 57.88 326 ARG A N 1
ATOM 2662 C CA . ARG A 1 326 ? -76.696 -32.609 98.279 1.00 57.88 326 ARG A CA 1
ATOM 2663 C C . ARG A 1 326 ? -75.667 -33.569 98.856 1.00 57.88 326 ARG A C 1
ATOM 2665 O O . ARG A 1 326 ? -75.562 -33.590 100.102 1.00 57.88 326 ARG A O 1
#

Mean predicted aligned error: 19.61 Å

Foldseek 3Di:
DDDDDDVVVVVVVVVVVVVVVVVVVVVVVVVVVVVVVVVVVVVVVVVVVVVVVVVVVVVVVVVVVVVVVVVVVVVVVVVVVVVVVVVVVVVVVVVVVVVVVVVVVVVVVVVVVVVVVVVVVVVVVVVVVVVVVVVVVVVVVVVVVVVVVVVVVVVVVVVVVVVVVVVVVVVVVVVVVVVVVVVVVVVVVVVVVVVVVVVVVVVVVVVVVVVVVVLVVLLPADPPPDDDPPVCVVVVVVCCVQAVALPPRRQEAEDAAAPPPCSQVVVCVVLVHDQPPPPQGRPDDPGFPDDDWYWHFHPDPSGRSHTYTYQTGEPDPVHDNVVNPD

Secondary structure (DSSP, 8-state):
------HHHHHHHHHHHHHHHHHHHHHHHHHHHHHHHHHHHHHHHHHHHHHHHHHHHHHHHHHHHHHHHHHHHHHHHHHHHHHHHHHHHHHHHHHHHHHHHHHHHHHHHHHHHHHHHHHHHHHHHHHHHHHHHHHHHHHHHHHHHHHHHHHHHHHHHHHHHHHHHHHHHHHHHHHHHHHHHHHHHHHHHHHHHHHHHHHHHHHHHHHHHHHHHHHHHHHS---------TTTHHHHHHHHHHH---TTT--EEEE--BTTSSHHHHHHHHTT--TT-TTTSPP--SS----S--EEE-SSGGGTTPEEEEPPPBTBTTB-TTTTT-

pLDDT: mean 82.62, std 11.93, range [35.0, 97.25]

Solvent-accessible surface area (backbone atoms only — not comparable to full-atom values): 18228 Å² total; per-residue (Å²): 134,86,90,84,86,70,69,68,62,60,48,52,51,52,52,52,55,52,51,51,52,50,51,54,50,51,50,50,52,51,52,50,50,50,51,52,51,52,51,54,50,52,54,51,54,52,51,51,53,53,50,50,53,49,52,53,50,52,51,49,53,49,50,50,52,53,50,53,52,48,53,52,50,53,48,52,50,51,53,50,53,53,50,52,51,53,51,52,52,51,52,51,54,50,48,55,52,50,53,50,49,54,50,50,53,51,52,50,51,50,53,51,51,56,52,51,50,52,52,50,52,55,50,49,52,52,51,53,51,52,50,51,55,49,51,51,51,52,53,51,53,49,54,51,51,51,53,50,51,52,50,53,50,50,53,50,50,52,53,51,52,52,51,52,52,51,53,51,52,52,52,49,54,52,48,54,50,53,51,50,52,50,53,52,52,51,52,53,51,50,55,50,51,55,50,54,53,52,52,52,50,52,52,52,53,55,52,52,57,52,51,55,50,55,58,53,59,78,62,62,67,70,84,87,81,75,83,76,56,79,81,51,51,64,54,50,55,48,43,32,68,75,47,67,50,45,84,85,64,65,38,66,46,72,51,76,52,54,58,77,72,51,65,37,53,50,53,17,55,76,49,74,38,58,73,81,39,89,85,79,33,49,68,68,56,94,56,85,63,52,87,69,70,52,65,48,62,41,80,52,80,87,40,55,64,38,34,36,28,59,45,56,31,46,64,39,98,91,33,45,67,89,58,64,90,112